Protein AF-A0A8B7IG28-F1 (afdb_monomer_lite)

Foldseek 3Di:
DVQLVVCVVVVNNVSNVVVVVLVVVCPVVVVCVVVVHDHDPVSNPDPPDDPVVPDPPLDQADAADPVQVVVLVVVLVVLVVLLVVLVVQLVVCVVVVNVVSNVVSVVSNVVSVVLNVVSVVCVVSHHGDPDDDDDDDDDPGDDDDPVDDPPDDDDDDPDDDPDDDPPDPPDDDDDDPDDPPPPPPDDDDPDDDD

Radius of gyration: 33.64 Å; chains: 1; bounding box: 108×44×56 Å

Sequence (194 aa):
MQAALRAKQKNDIEGAKLFLRQAKGLDPMIEASQNGLPVDITKVPEAPVNKEDFVLVQRRGVAISPEAASQYLELMKLIRQQHEMCMNYSKQFTHLGNIAETTKFEKMAEDCKQNMEILKQAHARGFPLPKYHYEQRTFNVIKIFPELNSNDMVLSVVKGINLPAPPGERGTGLHPPGKKRAVSAGSPKPRRRP

pLDDT: mean 77.36, std 16.76, range [37.12, 97.19]

Secondary structure (DSSP, 8-state):
-HHHHHHHHTT-HHHHHHHHHHHHHTHHHHHHHHTTPPP-GGGSPPP---TTS------PPPPPPHHHHHHHHHHHHHHHHHHHHHHHHHHHHHHTT-HHHHHHHHHHHHHHHHHHHHHHHHHHTTPPPPP--------------TT--TT----------SPPPPTT-------PPP--------PPP-----

Structure (mmCIF, N/CA/C/O backbone):
data_AF-A0A8B7IG28-F1
#
_entry.id   AF-A0A8B7IG28-F1
#
loop_
_atom_site.group_PDB
_atom_site.id
_atom_site.type_symbol
_atom_site.label_atom_id
_atom_site.label_alt_id
_atom_site.label_comp_id
_atom_site.label_asym_id
_atom_site.label_entity_id
_atom_site.label_seq_id
_atom_site.pdbx_PDB_ins_code
_atom_site.Cartn_x
_atom_site.Cartn_y
_atom_site.Cartn_z
_atom_site.occupancy
_atom_site.B_iso_or_equiv
_atom_site.auth_seq_id
_atom_site.auth_comp_id
_atom_site.auth_asym_id
_atom_site.auth_atom_id
_atom_site.pdbx_PDB_model_num
ATOM 1 N N . MET A 1 1 ? -35.835 -14.661 21.231 1.00 68.06 1 MET A N 1
ATOM 2 C CA . MET A 1 1 ? -36.741 -14.494 22.401 1.00 68.06 1 MET A CA 1
ATOM 3 C C . MET A 1 1 ? -36.684 -13.121 23.084 1.00 68.06 1 MET A C 1
ATOM 5 O O . MET A 1 1 ? -37.661 -12.750 23.722 1.00 68.06 1 MET A O 1
ATOM 9 N N . GLN A 1 2 ? -35.604 -12.341 22.958 1.00 78.81 2 GLN A N 1
ATOM 10 C CA . GLN A 1 2 ? -35.449 -11.059 23.667 1.00 78.81 2 GLN A CA 1
ATOM 11 C C . GLN A 1 2 ? -36.551 -10.020 23.360 1.00 78.81 2 GLN A C 1
ATOM 13 O O . GLN A 1 2 ? -36.976 -9.304 24.263 1.00 78.81 2 GLN A O 1
ATOM 18 N N . ALA A 1 3 ? -37.079 -9.989 22.130 1.00 77.38 3 ALA A N 1
ATOM 19 C CA . ALA A 1 3 ? -38.203 -9.123 21.748 1.00 77.38 3 ALA A CA 1
ATOM 20 C C . ALA A 1 3 ? -39.512 -9.453 22.498 1.00 77.38 3 ALA A C 1
ATOM 22 O O . ALA A 1 3 ? -40.173 -8.547 23.000 1.00 77.38 3 ALA A O 1
ATOM 23 N N . ALA A 1 4 ? -39.841 -10.740 22.670 1.00 81.06 4 ALA A N 1
ATOM 24 C CA . ALA A 1 4 ? -41.022 -11.173 23.423 1.00 81.06 4 ALA A CA 1
ATOM 25 C C . ALA A 1 4 ? -40.936 -10.793 24.912 1.00 81.06 4 ALA A C 1
ATOM 27 O O . ALA A 1 4 ? -41.923 -10.365 25.509 1.00 81.06 4 ALA A O 1
ATOM 28 N N . LEU A 1 5 ? -39.741 -10.905 25.504 1.00 82.81 5 LEU A N 1
ATOM 29 C CA . LEU A 1 5 ? -39.496 -10.498 26.891 1.00 82.81 5 LEU A CA 1
ATOM 30 C C . LEU A 1 5 ? -39.656 -8.982 27.075 1.00 82.81 5 LEU A C 1
ATOM 32 O O . LEU A 1 5 ? -40.266 -8.549 28.049 1.00 82.81 5 LEU A O 1
ATOM 36 N N . ARG A 1 6 ? -39.171 -8.180 26.118 1.00 82.00 6 ARG A N 1
ATOM 37 C CA . ARG A 1 6 ? -39.337 -6.717 26.118 1.00 82.00 6 ARG A CA 1
ATOM 38 C C . ARG A 1 6 ? -40.803 -6.297 25.966 1.00 82.00 6 ARG A C 1
ATOM 40 O O . ARG A 1 6 ? -41.237 -5.400 26.680 1.00 82.00 6 ARG A O 1
ATOM 47 N N . ALA A 1 7 ? -41.567 -6.948 25.086 1.00 81.75 7 ALA A N 1
ATOM 48 C CA . ALA A 1 7 ? -43.000 -6.683 24.920 1.00 81.75 7 ALA A CA 1
ATOM 49 C C . ALA A 1 7 ? -43.783 -6.998 26.207 1.00 81.75 7 ALA A C 1
ATOM 51 O O . ALA A 1 7 ? -44.552 -6.166 26.685 1.00 81.75 7 ALA A O 1
ATOM 52 N N . LYS A 1 8 ? -43.470 -8.129 26.860 1.00 83.50 8 LYS A N 1
ATOM 53 C CA . LYS A 1 8 ? -44.044 -8.490 28.165 1.00 83.50 8 LYS A CA 1
ATOM 54 C C . LYS A 1 8 ? -43.719 -7.461 29.258 1.00 83.50 8 LYS A C 1
ATOM 56 O O . LYS A 1 8 ? -44.597 -7.123 30.041 1.00 83.50 8 LYS A O 1
ATOM 61 N N . GLN A 1 9 ? -42.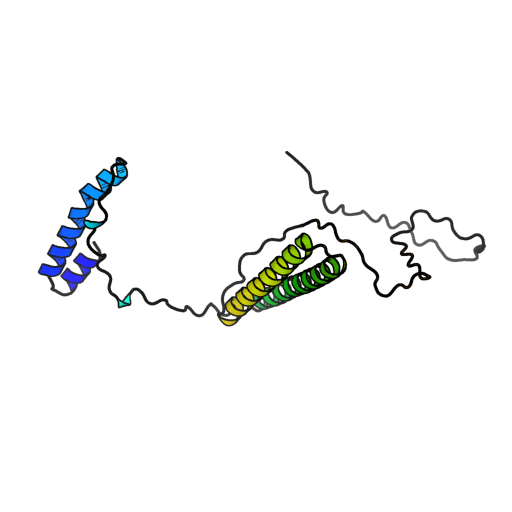487 -6.944 29.307 1.00 83.94 9 GLN A N 1
ATOM 62 C CA . GLN A 1 9 ? -42.089 -5.892 30.261 1.00 83.94 9 GLN A CA 1
ATOM 63 C C . GLN A 1 9 ? -42.801 -4.553 30.013 1.00 83.94 9 GLN A C 1
ATOM 65 O O . GLN A 1 9 ? -43.018 -3.798 30.955 1.00 83.94 9 GLN A O 1
ATOM 70 N N . LYS A 1 10 ? -43.191 -4.269 28.766 1.00 82.44 10 LYS A N 1
ATOM 71 C CA . LYS A 1 10 ? -43.963 -3.077 28.380 1.00 82.44 10 LYS A CA 1
ATOM 72 C C . LYS A 1 10 ? -45.484 -3.256 28.524 1.00 82.44 10 LYS A C 1
ATOM 74 O O . LYS A 1 10 ? -46.227 -2.417 28.029 1.00 82.44 10 LYS A O 1
ATOM 79 N N . ASN A 1 11 ? -45.948 -4.325 29.184 1.00 79.88 11 ASN A N 1
ATOM 80 C CA . ASN A 1 11 ? -47.365 -4.714 29.280 1.00 79.88 11 ASN A CA 1
ATOM 81 C C . ASN A 1 11 ? -48.064 -4.970 27.926 1.00 79.88 11 ASN A C 1
ATOM 83 O O . ASN A 1 11 ? -49.286 -5.084 27.874 1.00 79.88 11 ASN A O 1
ATOM 87 N N . ASP A 1 12 ? -47.310 -5.146 26.839 1.00 84.12 12 ASP A N 1
ATOM 88 C CA . ASP A 1 12 ? -47.841 -5.547 25.535 1.00 84.12 12 ASP A CA 1
ATOM 89 C C . ASP A 1 12 ? -47.857 -7.080 25.426 1.00 84.12 12 ASP A C 1
ATOM 91 O O . ASP A 1 12 ? -46.928 -7.735 24.938 1.00 84.12 12 ASP A O 1
ATOM 95 N N . ILE A 1 13 ? -48.922 -7.669 25.969 1.00 85.12 13 ILE A N 1
ATOM 96 C CA . ILE A 1 13 ? -49.111 -9.122 26.038 1.00 85.12 13 ILE A CA 1
ATOM 97 C C . ILE A 1 13 ? -49.362 -9.716 24.642 1.00 85.12 13 ILE A C 1
ATOM 99 O O . ILE A 1 13 ? -48.892 -10.819 24.351 1.00 85.12 13 ILE A O 1
ATOM 103 N N . GLU A 1 14 ? -50.065 -8.995 23.768 1.00 84.75 14 GLU A N 1
ATOM 104 C CA . GLU A 1 14 ? -50.374 -9.444 22.406 1.00 84.75 14 GLU A CA 1
ATOM 105 C C . GLU A 1 14 ? -49.120 -9.434 21.519 1.00 84.75 14 GLU A C 1
ATOM 107 O O . GLU A 1 14 ? -48.830 -10.431 20.850 1.00 84.75 14 GLU A O 1
ATOM 112 N N . GLY A 1 15 ? -48.287 -8.391 21.611 1.00 80.50 15 GLY A N 1
ATOM 113 C CA . GLY A 1 15 ? -46.977 -8.354 20.958 1.00 80.50 15 GLY A CA 1
ATOM 114 C C . GLY A 1 15 ? -46.043 -9.466 21.450 1.00 80.50 15 GLY A C 1
ATOM 115 O O . GLY A 1 15 ? -45.373 -10.130 20.654 1.00 80.50 15 GLY A O 1
ATOM 116 N N . ALA A 1 16 ? -46.046 -9.762 22.754 1.00 82.56 16 ALA A N 1
ATOM 117 C CA . ALA A 1 16 ? -45.253 -10.859 23.313 1.00 82.56 16 ALA A CA 1
ATOM 118 C C . ALA A 1 16 ? -45.676 -12.238 22.768 1.00 82.56 16 ALA A C 1
ATOM 120 O O . ALA A 1 16 ? -44.813 -13.064 22.447 1.00 82.56 16 ALA A O 1
ATOM 121 N N . LYS A 1 17 ? -46.987 -12.485 22.625 1.00 83.81 17 LYS A N 1
ATOM 122 C CA . LYS A 1 17 ? -47.524 -13.715 22.015 1.00 83.81 17 LYS A CA 1
ATOM 123 C C . LYS A 1 17 ? -47.117 -13.838 20.548 1.00 83.81 17 LYS A C 1
ATOM 125 O O . LYS A 1 17 ? -46.699 -14.919 20.129 1.00 83.81 17 LYS A O 1
ATOM 130 N N . LEU A 1 18 ? -47.196 -12.747 19.786 1.00 84.31 18 LEU A N 1
ATOM 131 C CA . LEU A 1 18 ? -46.808 -12.721 18.376 1.00 84.31 18 LEU A CA 1
ATOM 132 C C . LEU A 1 18 ? -45.330 -13.097 18.193 1.00 84.31 18 LEU A C 1
ATOM 134 O O . LEU A 1 18 ? -45.019 -14.002 17.418 1.00 84.31 18 LEU A O 1
ATOM 138 N N . PHE A 1 19 ? -44.429 -12.483 18.966 1.00 83.31 19 PHE A N 1
ATOM 139 C CA . PHE A 1 19 ? -42.995 -12.783 18.899 1.00 83.31 19 PHE A CA 1
ATOM 140 C C . PHE A 1 19 ? -42.656 -14.215 19.331 1.00 83.31 19 PHE A C 1
ATOM 142 O O . PHE A 1 19 ? -41.730 -14.818 18.789 1.00 83.31 19 PHE A O 1
ATOM 149 N N . LEU A 1 20 ? -43.395 -14.789 20.287 1.00 84.38 20 LEU A N 1
ATOM 150 C CA . LEU A 1 20 ? -43.234 -16.197 20.666 1.00 84.38 20 LEU A CA 1
ATOM 151 C C . LEU A 1 20 ? -43.703 -17.149 19.563 1.00 84.38 20 LEU A C 1
ATOM 153 O O . LEU A 1 20 ? -43.025 -18.139 19.288 1.00 84.38 20 LEU A O 1
ATOM 157 N N . ARG A 1 21 ? -44.832 -16.847 18.912 1.00 84.88 21 ARG A N 1
ATOM 158 C CA . ARG A 1 21 ? -45.351 -17.640 17.790 1.00 84.88 21 ARG A CA 1
ATOM 159 C C . ARG A 1 21 ? -44.395 -17.611 16.600 1.00 84.88 21 ARG A C 1
ATOM 161 O O . ARG A 1 21 ? -44.132 -18.654 16.014 1.00 84.88 21 ARG A O 1
ATOM 168 N N . GLN A 1 22 ? -43.844 -16.441 16.286 1.00 83.94 22 GLN A N 1
ATOM 169 C CA . GLN A 1 22 ? -42.830 -16.281 15.244 1.00 83.94 22 GLN A CA 1
ATOM 170 C C . GLN A 1 22 ? -41.547 -17.049 15.573 1.00 83.94 22 GLN A C 1
ATOM 172 O O . GLN A 1 22 ? -41.044 -17.766 14.719 1.00 83.94 22 GLN A O 1
ATOM 177 N N . ALA A 1 23 ? -41.053 -16.965 16.814 1.00 83.81 23 ALA A N 1
ATOM 178 C CA . ALA A 1 23 ? -39.856 -17.695 17.229 1.00 83.81 23 ALA A CA 1
ATOM 179 C C . ALA A 1 23 ? -40.021 -19.217 17.093 1.00 83.81 23 ALA A C 1
ATOM 181 O O . ALA A 1 23 ? -39.124 -19.867 16.575 1.00 83.81 23 ALA A O 1
ATOM 182 N N . LYS A 1 24 ? -41.174 -19.770 17.494 1.00 84.19 24 LYS A N 1
ATOM 183 C CA . LYS A 1 24 ? -41.472 -21.203 17.317 1.00 84.19 24 LYS A CA 1
ATOM 184 C C . LYS A 1 24 ? -41.721 -21.602 15.861 1.00 84.19 24 LYS A C 1
ATOM 186 O O . LYS A 1 24 ? -41.472 -22.736 15.477 1.00 84.19 24 LYS A O 1
ATOM 191 N N . GLY A 1 25 ? -42.211 -20.679 15.033 1.00 83.38 25 GLY A N 1
ATOM 192 C CA . GLY A 1 25 ? -42.401 -20.912 13.599 1.00 83.38 25 GLY A CA 1
ATOM 193 C C . GLY A 1 25 ? -41.093 -21.124 12.827 1.00 83.38 25 GLY A C 1
ATOM 194 O O . GLY A 1 25 ? -41.133 -21.626 11.709 1.00 83.38 25 GLY A O 1
ATOM 195 N N . LEU A 1 26 ? -39.949 -20.771 13.424 1.00 86.12 26 LEU A N 1
ATOM 196 C CA . LEU A 1 26 ? -38.621 -20.968 12.846 1.00 86.12 26 LEU A CA 1
ATOM 197 C C . LEU A 1 26 ? -38.045 -22.365 13.116 1.00 86.12 26 LEU A C 1
ATOM 199 O O . LEU A 1 26 ? -37.155 -22.783 12.381 1.00 86.12 26 LEU A O 1
ATOM 203 N N . ASP A 1 27 ? -38.543 -23.100 14.115 1.00 86.50 27 ASP A N 1
ATOM 204 C CA . ASP A 1 27 ? -37.996 -24.413 14.495 1.00 86.50 27 ASP A CA 1
ATOM 205 C C . ASP A 1 27 ? -37.981 -25.417 13.317 1.00 86.50 27 ASP A C 1
ATOM 207 O O . ASP A 1 27 ? -36.924 -25.998 13.057 1.00 86.50 27 ASP A O 1
ATOM 211 N N . PRO A 1 28 ? -39.053 -25.552 12.502 1.00 85.69 28 PRO A N 1
ATOM 212 C CA . PRO A 1 28 ? -39.038 -26.434 11.329 1.00 85.69 28 PRO A CA 1
ATOM 213 C C . PRO A 1 28 ? -38.038 -25.995 10.252 1.00 85.69 28 PRO A C 1
ATOM 215 O O . PRO A 1 28 ? -37.514 -26.815 9.504 1.00 85.69 28 PRO A O 1
ATOM 218 N N . MET A 1 29 ? -37.768 -24.690 10.157 1.00 84.56 29 MET A N 1
ATOM 219 C CA . MET A 1 29 ? -36.807 -24.133 9.200 1.00 84.56 29 MET A CA 1
ATOM 220 C C . MET A 1 29 ? -35.370 -24.406 9.648 1.00 84.56 29 MET A C 1
ATOM 222 O O . MET A 1 29 ? -34.518 -24.725 8.822 1.00 84.56 29 MET A O 1
ATOM 226 N N . ILE A 1 30 ? -35.107 -24.318 10.955 1.00 85.31 30 ILE A N 1
ATOM 227 C CA . ILE A 1 30 ? -33.817 -24.670 11.556 1.00 85.31 30 ILE A CA 1
ATOM 228 C C . ILE A 1 30 ? -33.542 -26.163 11.351 1.00 85.31 30 ILE A C 1
ATOM 230 O O . ILE A 1 30 ? -32.454 -26.524 10.908 1.00 85.31 30 ILE A O 1
ATOM 234 N N . GLU A 1 31 ? -34.532 -27.018 11.603 1.00 88.38 31 GLU A N 1
ATOM 235 C CA . GLU A 1 31 ? -34.422 -28.466 11.407 1.00 88.38 31 GLU A CA 1
ATOM 236 C C . GLU A 1 31 ? -34.219 -28.836 9.929 1.00 88.38 31 GLU A C 1
ATOM 238 O O . GLU A 1 31 ? -33.325 -29.616 9.598 1.00 88.38 31 GLU A O 1
ATOM 243 N N . ALA A 1 32 ? -34.976 -28.229 9.010 1.00 86.06 32 ALA A N 1
ATOM 244 C CA . ALA A 1 32 ? -34.782 -28.419 7.573 1.00 86.06 32 ALA A CA 1
ATOM 245 C C . ALA A 1 32 ? -33.376 -27.981 7.122 1.00 86.06 32 ALA A C 1
ATOM 247 O O . ALA A 1 32 ? -32.710 -28.716 6.393 1.00 86.06 32 ALA A O 1
ATOM 248 N N . SER A 1 33 ? -32.888 -26.837 7.615 1.00 86.06 33 SER A N 1
ATOM 249 C CA . SER A 1 33 ? -31.536 -26.353 7.322 1.00 86.06 33 SER A CA 1
ATOM 250 C C . SER A 1 33 ? -30.450 -27.295 7.845 1.00 86.06 33 SER A C 1
ATOM 252 O O . SER A 1 33 ? -29.442 -27.480 7.167 1.00 86.06 33 SER A O 1
ATOM 254 N N . GLN A 1 34 ? -30.625 -27.877 9.035 1.00 88.56 34 GLN A N 1
ATOM 255 C CA . GLN A 1 34 ? -29.673 -28.832 9.617 1.00 88.56 34 GLN A CA 1
ATOM 256 C C . GLN A 1 34 ? -29.638 -30.153 8.842 1.00 88.56 34 GLN A C 1
ATOM 258 O O . GLN A 1 34 ? -28.574 -30.747 8.691 1.00 88.56 34 GLN A O 1
ATOM 263 N N . ASN A 1 35 ? -30.780 -30.571 8.295 1.00 87.50 35 ASN A N 1
ATOM 264 C CA . ASN A 1 35 ? -30.909 -31.766 7.464 1.00 87.50 35 ASN A CA 1
ATOM 265 C C . ASN A 1 35 ? -30.540 -31.534 5.982 1.00 87.50 35 ASN A C 1
ATOM 267 O O . ASN A 1 35 ? -30.697 -32.438 5.163 1.00 87.50 35 ASN A O 1
ATOM 271 N N . GLY A 1 36 ? -30.052 -30.341 5.616 1.00 86.75 36 GLY A N 1
ATOM 272 C CA . GLY A 1 36 ? -29.623 -30.018 4.250 1.00 86.75 36 GLY A CA 1
ATOM 273 C C . GLY A 1 36 ? -30.766 -29.818 3.248 1.00 86.75 36 GLY A C 1
ATOM 274 O O . GLY A 1 36 ? -30.534 -29.847 2.040 1.00 86.75 36 GLY A O 1
ATOM 275 N N . LEU A 1 37 ? -31.996 -29.620 3.729 1.00 85.56 37 LEU A N 1
ATOM 276 C CA . LEU A 1 37 ? -33.159 -29.344 2.892 1.00 85.56 37 LEU A CA 1
ATOM 277 C C . LEU A 1 37 ? -33.252 -27.843 2.567 1.00 85.56 37 LEU A C 1
ATOM 279 O O . LEU A 1 37 ? -32.922 -27.003 3.409 1.00 85.56 37 LEU A O 1
ATOM 283 N N . PRO A 1 38 ? -33.721 -27.475 1.361 1.00 79.12 38 PRO A N 1
ATOM 284 C CA . PRO A 1 38 ? -33.888 -26.079 0.983 1.00 79.12 38 PRO A CA 1
ATOM 285 C C . PRO A 1 38 ? -34.956 -25.405 1.854 1.00 79.12 38 PRO A C 1
ATOM 287 O O . PRO A 1 38 ? -36.092 -25.871 1.953 1.00 79.12 38 PRO A O 1
ATOM 290 N N . VAL A 1 39 ? -34.581 -24.286 2.473 1.00 84.12 39 VAL A N 1
ATOM 291 C CA . VAL A 1 39 ? -35.458 -23.483 3.330 1.00 84.12 39 VAL A CA 1
ATOM 292 C C . VAL A 1 39 ? -35.971 -22.276 2.552 1.00 84.12 39 VAL A C 1
ATOM 294 O O . VAL A 1 39 ? -35.199 -21.528 1.954 1.00 84.12 39 VAL A O 1
ATOM 297 N N . ASP A 1 40 ? -37.284 -22.068 2.584 1.00 80.94 40 ASP A N 1
ATOM 298 C CA . ASP A 1 40 ? -37.932 -20.922 1.953 1.00 80.94 40 ASP A CA 1
ATOM 299 C C . ASP A 1 40 ? -37.736 -19.651 2.794 1.00 80.94 40 ASP A C 1
ATOM 301 O O . ASP A 1 40 ? -38.402 -19.433 3.810 1.00 80.94 40 ASP A O 1
ATOM 305 N N . ILE A 1 41 ? -36.811 -18.800 2.352 1.00 79.50 41 ILE A N 1
ATOM 306 C CA . ILE A 1 41 ? -36.472 -17.529 3.003 1.00 79.50 41 ILE A CA 1
ATOM 307 C C . ILE A 1 41 ? -37.629 -16.518 3.023 1.00 79.50 41 ILE A C 1
ATOM 309 O O . ILE A 1 41 ? -37.606 -15.607 3.845 1.00 79.50 41 ILE A O 1
ATOM 313 N N . THR A 1 42 ? -38.662 -16.683 2.187 1.00 78.88 42 THR A N 1
ATOM 314 C CA . THR A 1 42 ? -39.821 -15.768 2.158 1.00 78.88 42 THR A CA 1
ATOM 315 C C . THR A 1 42 ? -40.742 -15.930 3.369 1.00 78.88 42 THR A C 1
ATOM 317 O O . THR A 1 42 ? -41.538 -15.044 3.672 1.00 78.88 42 THR A O 1
ATOM 320 N N . LYS A 1 43 ? -40.612 -17.046 4.097 1.00 76.62 43 LYS A N 1
ATOM 321 C CA . LYS A 1 43 ? -41.388 -17.352 5.308 1.00 76.62 43 LYS A CA 1
ATOM 322 C C . LYS A 1 43 ? -40.691 -16.922 6.596 1.00 76.62 43 LYS A C 1
ATOM 324 O O . LYS A 1 43 ? -41.275 -17.062 7.670 1.00 76.62 43 LYS A O 1
ATOM 329 N N . VAL A 1 44 ? -39.462 -16.406 6.504 1.00 78.81 44 VAL A N 1
ATOM 330 C CA . VAL A 1 44 ? -38.745 -15.861 7.658 1.00 78.81 44 VAL A CA 1
ATOM 331 C C . VAL A 1 44 ? -39.389 -14.520 8.026 1.00 78.81 44 VAL A C 1
ATOM 333 O O . VAL A 1 44 ? -39.349 -13.596 7.215 1.00 78.81 44 VAL A O 1
ATOM 336 N N . PRO A 1 45 ? -39.994 -14.380 9.221 1.00 76.06 45 PRO A N 1
ATOM 337 C CA . PRO A 1 45 ? -40.512 -13.096 9.664 1.00 76.06 45 PRO A CA 1
ATOM 338 C C . PRO A 1 45 ? -39.367 -12.088 9.765 1.00 76.06 45 PRO A C 1
ATOM 340 O O . PRO A 1 45 ? -38.274 -12.424 10.230 1.00 76.06 45 PRO A O 1
ATOM 343 N N . GLU A 1 46 ? -39.630 -10.846 9.355 1.00 72.56 46 GLU A N 1
ATOM 344 C CA . GLU A 1 46 ? -38.677 -9.755 9.532 1.00 72.56 46 GLU A CA 1
ATOM 345 C C . GLU A 1 46 ? -38.232 -9.694 10.992 1.00 72.56 46 GLU A C 1
ATOM 347 O O . GLU A 1 46 ? -39.042 -9.800 11.922 1.00 72.56 46 GLU A O 1
ATOM 352 N N . ALA A 1 47 ? -36.920 -9.569 11.192 1.00 68.44 47 ALA A N 1
ATOM 353 C CA . ALA A 1 47 ? -36.366 -9.545 12.529 1.00 68.44 47 ALA A CA 1
ATOM 354 C C . ALA A 1 47 ? -37.042 -8.413 13.324 1.00 68.44 47 ALA A C 1
ATOM 356 O O . ALA A 1 47 ? -37.178 -7.301 12.809 1.00 68.44 47 ALA A O 1
ATOM 357 N N . PRO A 1 48 ? -37.469 -8.662 14.573 1.00 67.06 48 PRO A N 1
ATOM 358 C CA . PRO A 1 48 ? -38.056 -7.633 15.415 1.00 6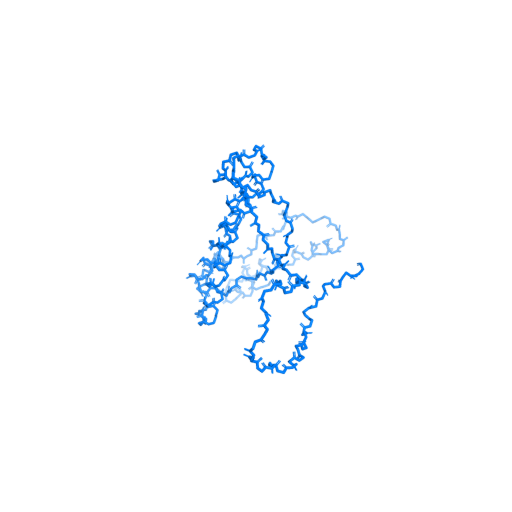7.06 48 PRO A CA 1
ATOM 359 C C . PRO A 1 48 ? -36.945 -6.688 15.872 1.00 67.06 48 PRO A C 1
ATOM 361 O O . PRO A 1 48 ? -36.430 -6.807 16.986 1.00 67.06 48 PRO A O 1
ATOM 364 N N . VAL A 1 49 ? -36.511 -5.800 14.978 1.00 61.97 49 VAL A N 1
ATOM 365 C CA . VAL A 1 49 ? -35.415 -4.876 15.240 1.00 61.97 49 VAL A CA 1
ATOM 366 C C . VAL A 1 49 ? -35.964 -3.508 15.580 1.00 61.97 49 VAL A C 1
ATOM 368 O O . VAL A 1 49 ? -36.753 -2.916 14.846 1.00 61.97 49 VAL A O 1
ATOM 371 N N . ASN A 1 50 ? -35.516 -2.998 16.722 1.00 60.84 50 ASN A N 1
ATOM 372 C CA . ASN A 1 50 ? -35.667 -1.598 17.051 1.00 60.84 50 ASN A CA 1
ATOM 373 C C . ASN A 1 50 ? -34.819 -0.828 16.027 1.00 60.84 50 ASN A C 1
ATOM 375 O O . ASN A 1 50 ? -33.610 -1.051 15.958 1.00 60.84 50 ASN A O 1
ATOM 379 N N . LYS A 1 51 ? -35.423 0.040 15.205 1.00 56.22 51 LYS A N 1
ATOM 380 C CA . LYS A 1 51 ? -34.697 0.815 14.171 1.00 56.22 51 LYS A CA 1
ATOM 381 C C . LYS A 1 51 ? -33.557 1.665 14.761 1.00 56.22 51 LYS A C 1
ATOM 383 O O . LYS A 1 51 ? -32.652 2.068 14.043 1.00 56.22 51 LYS A O 1
ATOM 388 N N . GLU A 1 52 ? -33.588 1.875 16.072 1.00 54.88 52 GLU A N 1
ATOM 389 C CA . GLU A 1 52 ? -32.613 2.623 16.862 1.00 54.88 52 GLU A CA 1
ATOM 390 C C . GLU A 1 52 ? -31.421 1.779 17.356 1.00 54.88 52 GLU A C 1
ATOM 392 O O . GLU A 1 52 ? -30.438 2.347 17.814 1.00 54.88 52 GLU A O 1
ATOM 397 N N . ASP A 1 53 ? -31.447 0.444 17.232 1.00 55.06 53 ASP A N 1
ATOM 398 C CA . ASP A 1 53 ? -30.296 -0.412 17.585 1.00 55.06 53 ASP A CA 1
ATOM 399 C C . ASP A 1 53 ? -29.268 -0.509 16.432 1.00 55.06 53 ASP A C 1
ATOM 401 O O . ASP A 1 53 ? -28.133 -0.941 16.637 1.00 55.06 53 ASP A O 1
ATOM 405 N N . PHE A 1 54 ? -29.621 -0.047 15.224 1.00 50.81 54 PHE A N 1
ATOM 406 C CA . PHE A 1 54 ? -28.703 0.097 14.087 1.00 50.81 54 PHE A CA 1
ATOM 407 C C . PHE A 1 54 ? -28.140 1.515 13.987 1.00 50.81 54 PHE A C 1
ATOM 409 O O . PHE A 1 54 ? -28.175 2.149 12.932 1.00 50.81 54 PHE A O 1
ATOM 416 N N . VAL A 1 55 ? -27.582 2.036 15.077 1.00 52.78 55 VAL A N 1
ATOM 417 C CA . VAL A 1 55 ? -26.692 3.189 14.947 1.00 52.78 55 VAL A CA 1
ATOM 418 C C . VAL A 1 55 ? -25.344 2.653 14.490 1.00 52.78 55 VAL A C 1
ATOM 420 O O . VAL A 1 55 ? -24.701 1.872 15.194 1.00 52.78 55 VAL A O 1
ATOM 423 N N . LEU A 1 56 ? -24.886 3.089 13.317 1.00 51.69 56 LEU A N 1
ATOM 424 C CA . LEU A 1 56 ? -23.480 3.007 12.931 1.00 51.69 56 LEU A CA 1
ATOM 425 C C . LEU A 1 56 ? -22.717 3.923 13.898 1.00 51.69 56 LEU A C 1
ATOM 427 O O . LEU A 1 56 ? -22.445 5.084 13.604 1.00 51.69 56 LEU A O 1
ATOM 431 N N . VAL A 1 57 ? -22.475 3.446 15.124 1.00 54.84 57 VAL A N 1
ATOM 432 C CA . VAL A 1 57 ? -21.772 4.216 16.146 1.00 54.84 57 VAL A CA 1
ATOM 433 C C . VAL A 1 57 ? -20.369 4.427 15.609 1.00 54.84 57 VAL A C 1
ATOM 435 O O . VAL A 1 57 ? -19.540 3.515 15.614 1.00 54.84 57 VAL A O 1
ATOM 438 N N . GLN A 1 58 ? -20.103 5.642 15.139 1.00 54.25 58 GLN A N 1
ATOM 439 C CA . GLN A 1 58 ? -18.771 6.115 14.812 1.00 54.25 58 GLN A CA 1
ATOM 440 C C . GLN A 1 58 ? -18.001 6.229 16.129 1.00 54.25 58 GLN A C 1
ATOM 442 O O . GLN A 1 58 ? -17.887 7.299 16.725 1.00 54.25 58 GLN A O 1
ATOM 447 N N . ARG A 1 59 ? -17.545 5.083 16.648 1.00 58.62 59 ARG A N 1
ATOM 448 C CA . ARG A 1 59 ? -16.736 5.021 17.861 1.00 58.62 59 ARG A CA 1
ATOM 449 C C . ARG A 1 59 ? -15.480 5.839 17.587 1.00 58.62 59 ARG A C 1
ATOM 451 O O . ARG A 1 59 ? -14.685 5.468 16.727 1.00 58.62 59 ARG A O 1
ATOM 458 N N . ARG A 1 60 ? -15.318 6.962 18.292 1.00 58.22 60 ARG A N 1
ATOM 459 C CA . ARG A 1 60 ? -14.012 7.617 18.393 1.00 58.22 60 ARG A CA 1
ATOM 460 C C . ARG A 1 60 ? -13.076 6.592 19.028 1.00 58.22 60 ARG A C 1
ATOM 462 O O . ARG A 1 60 ? -13.406 6.022 20.068 1.00 58.22 60 ARG A O 1
ATOM 469 N N . GLY A 1 61 ? -11.984 6.283 18.345 1.00 59.81 61 GLY A N 1
ATOM 470 C CA . GLY A 1 61 ? -10.969 5.374 18.840 1.00 59.81 61 GLY A CA 1
ATOM 471 C C . GLY A 1 61 ? -10.312 5.924 20.106 1.00 59.81 61 GLY A C 1
ATOM 472 O O . GLY A 1 61 ? -10.365 7.122 20.394 1.00 59.81 61 GLY A O 1
ATOM 473 N N . VAL A 1 62 ? -9.757 5.011 20.899 1.00 64.44 62 VAL A N 1
ATOM 474 C CA . VAL A 1 62 ? -9.044 5.312 22.146 1.00 64.44 62 VAL A CA 1
ATOM 475 C C . VAL A 1 62 ? -7.877 6.260 21.842 1.00 64.44 62 VAL A C 1
ATOM 477 O O . VAL A 1 62 ? -7.253 6.146 20.792 1.00 64.44 62 VAL A O 1
ATOM 480 N N . ALA A 1 63 ? -7.572 7.200 22.741 1.00 68.19 63 ALA A N 1
ATOM 481 C CA . ALA A 1 63 ? -6.416 8.084 22.582 1.00 68.19 63 ALA A CA 1
ATOM 482 C C . ALA A 1 63 ? -5.147 7.259 22.280 1.00 68.19 63 ALA A C 1
ATOM 484 O O . ALA A 1 63 ? -4.799 6.344 23.028 1.00 68.19 63 ALA A O 1
ATOM 485 N N . ILE A 1 64 ? -4.500 7.547 21.148 1.00 72.50 64 ILE A N 1
ATOM 486 C CA . ILE A 1 64 ? -3.364 6.770 20.641 1.00 72.50 64 ILE A CA 1
ATOM 487 C C . ILE A 1 64 ? -2.146 7.046 21.535 1.00 72.50 64 ILE A C 1
ATOM 489 O O . ILE A 1 64 ? -1.847 8.201 21.836 1.00 72.50 64 ILE A O 1
ATOM 493 N N . SER A 1 65 ? -1.438 5.996 21.967 1.00 82.06 65 SER A N 1
ATOM 494 C CA . SER A 1 65 ? -0.201 6.150 22.744 1.00 82.06 65 SER A CA 1
ATOM 495 C C . SER A 1 65 ? 0.899 6.829 21.902 1.00 82.06 65 SER A C 1
ATOM 497 O O . SER A 1 65 ? 0.903 6.695 20.674 1.00 82.06 65 SER A O 1
ATOM 499 N N . PRO A 1 66 ? 1.876 7.523 22.516 1.00 82.69 66 PRO A N 1
ATOM 500 C CA . PRO A 1 66 ? 2.973 8.159 21.773 1.00 82.69 66 PRO A CA 1
ATOM 501 C C . PRO A 1 66 ? 3.816 7.154 20.967 1.00 82.69 66 PRO A C 1
ATOM 503 O O . PRO A 1 66 ? 4.318 7.469 19.886 1.00 82.69 66 PRO A O 1
ATOM 506 N N . GLU A 1 67 ? 3.931 5.920 21.458 1.00 85.69 67 GLU A N 1
ATOM 507 C CA . GLU A 1 67 ? 4.601 4.831 20.747 1.00 85.69 67 GLU A CA 1
ATOM 508 C C . GLU A 1 67 ? 3.829 4.430 19.482 1.00 85.69 67 GLU A C 1
ATOM 510 O O . GLU A 1 67 ? 4.411 4.344 18.401 1.00 85.69 67 GLU A O 1
ATOM 515 N N . ALA A 1 68 ? 2.506 4.272 19.581 1.00 84.94 68 ALA A N 1
ATOM 516 C CA . ALA A 1 68 ? 1.668 3.961 18.429 1.00 84.94 68 ALA A CA 1
ATOM 517 C C . ALA A 1 68 ? 1.672 5.103 17.396 1.00 84.94 68 ALA A C 1
ATOM 519 O O . ALA A 1 68 ? 1.758 4.836 16.199 1.00 84.94 68 ALA A O 1
ATOM 520 N N . ALA A 1 69 ? 1.666 6.368 17.830 1.00 85.94 69 ALA A N 1
ATOM 521 C CA . ALA A 1 69 ? 1.818 7.519 16.935 1.00 85.94 69 ALA A CA 1
ATOM 522 C C . ALA A 1 69 ? 3.155 7.482 16.165 1.00 85.94 69 ALA A C 1
ATOM 524 O O . ALA A 1 69 ? 3.193 7.737 14.962 1.00 85.94 69 ALA A O 1
ATOM 525 N N . SER A 1 70 ? 4.242 7.083 16.832 1.00 89.81 70 SER A N 1
ATOM 526 C CA . SER A 1 70 ? 5.556 6.925 16.194 1.00 89.81 70 SER A CA 1
ATOM 527 C C . SER A 1 70 ? 5.555 5.799 15.152 1.00 89.81 70 SER A C 1
ATOM 529 O O . SER A 1 70 ? 6.110 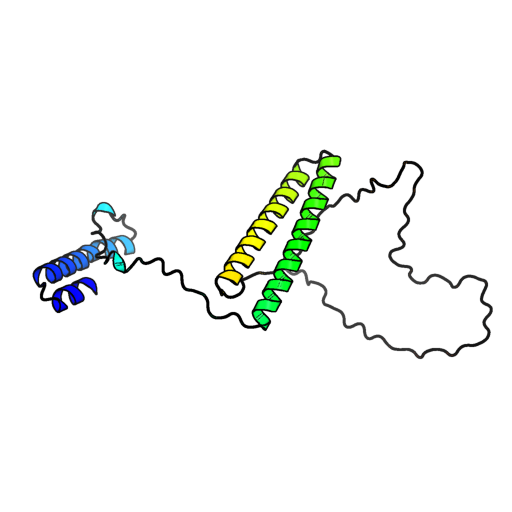5.960 14.065 1.00 89.81 70 SER A O 1
ATOM 531 N N . GLN A 1 71 ? 4.874 4.684 15.433 1.00 90.44 71 GLN A N 1
ATOM 532 C CA . GLN A 1 71 ? 4.714 3.586 14.472 1.00 90.44 71 GLN A CA 1
ATOM 533 C C . GLN A 1 71 ? 3.896 4.002 13.240 1.00 90.44 71 GLN A C 1
ATOM 535 O O . GLN A 1 71 ? 4.244 3.626 12.122 1.00 90.44 71 GLN A O 1
ATOM 540 N N . TYR A 1 72 ? 2.844 4.810 13.421 1.00 91.50 72 TYR A N 1
ATOM 541 C CA . TYR A 1 72 ? 2.083 5.390 12.309 1.00 91.50 72 TYR A CA 1
ATOM 542 C C . TYR A 1 72 ? 2.969 6.238 11.390 1.00 91.50 72 TYR A C 1
ATOM 544 O O . TYR A 1 72 ? 2.893 6.095 10.169 1.00 91.50 72 TYR A O 1
ATOM 552 N N . LEU A 1 73 ? 3.818 7.097 11.966 1.00 91.44 73 LEU A N 1
ATOM 553 C CA . LEU A 1 73 ? 4.734 7.948 11.204 1.00 91.44 73 LEU A CA 1
ATOM 554 C C . LEU A 1 73 ? 5.753 7.128 10.410 1.00 91.44 73 LEU A C 1
ATOM 556 O O . LEU A 1 73 ? 5.961 7.398 9.225 1.00 91.44 73 LEU A O 1
ATOM 560 N N . GLU A 1 74 ? 6.354 6.114 11.032 1.00 92.94 74 GLU A N 1
ATOM 561 C CA . GLU A 1 74 ? 7.331 5.263 10.350 1.00 92.94 74 GLU A CA 1
ATOM 562 C C . GLU A 1 74 ? 6.675 4.457 9.223 1.00 92.94 74 GLU A C 1
ATOM 564 O O . GLU A 1 74 ? 7.186 4.429 8.103 1.00 92.94 74 GLU A O 1
ATOM 569 N N . LEU A 1 75 ? 5.490 3.880 9.454 1.00 93.75 75 LEU A N 1
ATOM 570 C CA . LEU A 1 75 ? 4.767 3.158 8.407 1.00 93.75 75 LEU A CA 1
ATOM 571 C C . LEU A 1 75 ? 4.342 4.086 7.257 1.00 93.75 75 LEU A C 1
ATOM 573 O O . LEU A 1 75 ? 4.493 3.728 6.088 1.00 93.75 75 LEU A O 1
ATOM 577 N N . MET A 1 76 ? 3.871 5.301 7.563 1.00 93.38 76 MET A N 1
ATOM 578 C CA . MET A 1 76 ? 3.573 6.316 6.547 1.00 93.38 76 MET A CA 1
ATOM 579 C C . MET A 1 76 ? 4.803 6.659 5.703 1.00 93.38 76 MET A C 1
ATOM 581 O O . MET A 1 76 ? 4.694 6.791 4.482 1.00 93.38 76 MET A O 1
ATOM 585 N N . LYS A 1 77 ? 5.972 6.799 6.335 1.00 95.25 77 LYS A N 1
ATOM 586 C CA . LYS A 1 77 ? 7.235 7.074 5.645 1.00 95.25 77 LYS A CA 1
ATOM 587 C C . LYS A 1 77 ? 7.622 5.928 4.709 1.00 95.25 77 LYS A C 1
ATOM 589 O O . LYS A 1 77 ? 7.966 6.195 3.560 1.00 95.25 77 LYS A O 1
ATOM 594 N N . LEU A 1 78 ? 7.521 4.678 5.160 1.00 94.56 78 LEU A N 1
ATOM 595 C CA . LEU A 1 78 ? 7.835 3.503 4.339 1.00 94.56 78 LEU A CA 1
ATOM 596 C C . LEU A 1 78 ? 6.907 3.387 3.121 1.00 94.56 78 LEU A C 1
ATOM 598 O O . LEU A 1 78 ? 7.385 3.205 2.002 1.00 94.56 78 LEU A O 1
ATOM 602 N N . ILE A 1 79 ? 5.593 3.558 3.304 1.00 94.44 79 ILE A N 1
ATOM 603 C CA . ILE A 1 79 ? 4.634 3.498 2.187 1.00 94.44 79 ILE A CA 1
ATOM 604 C C . ILE A 1 79 ? 4.867 4.649 1.204 1.00 94.44 79 ILE A C 1
ATOM 606 O O . ILE A 1 79 ? 4.775 4.453 -0.007 1.00 94.44 79 ILE A O 1
ATOM 610 N N . ARG A 1 80 ? 5.231 5.839 1.693 1.00 95.38 80 ARG A N 1
ATOM 611 C CA . ARG A 1 80 ? 5.599 6.963 0.827 1.00 95.38 80 ARG A CA 1
ATOM 612 C C . ARG A 1 80 ? 6.835 6.652 -0.020 1.00 95.38 80 ARG A C 1
ATOM 614 O O . ARG A 1 80 ? 6.813 6.899 -1.221 1.00 95.38 80 ARG A O 1
ATOM 621 N N . GLN A 1 81 ? 7.880 6.079 0.577 1.00 95.56 81 GLN A N 1
ATOM 622 C CA . GLN A 1 81 ? 9.072 5.653 -0.165 1.00 95.56 81 GLN A CA 1
ATOM 623 C C . GLN A 1 81 ? 8.721 4.601 -1.223 1.00 95.56 81 GLN A C 1
ATOM 625 O O . GLN A 1 81 ? 9.167 4.696 -2.365 1.00 95.56 81 GLN A O 1
ATOM 630 N N . GLN A 1 82 ? 7.868 3.635 -0.879 1.00 94.38 82 GLN A N 1
ATOM 631 C CA . GLN A 1 82 ? 7.393 2.629 -1.825 1.00 94.38 82 GLN A CA 1
ATOM 632 C C . GLN A 1 82 ? 6.585 3.251 -2.974 1.00 94.38 82 GLN A C 1
ATOM 634 O O . GLN A 1 82 ? 6.771 2.865 -4.129 1.00 94.38 82 GLN A O 1
ATOM 639 N N . HIS A 1 83 ? 5.733 4.236 -2.681 1.00 96.25 83 HIS A N 1
ATOM 640 C CA . HIS A 1 83 ? 4.995 4.990 -3.690 1.00 96.25 83 HIS A CA 1
ATOM 641 C C . HIS A 1 83 ? 5.944 5.717 -4.654 1.00 96.25 83 HIS A C 1
ATOM 643 O O . HIS A 1 83 ? 5.809 5.579 -5.868 1.00 96.25 83 HIS A O 1
ATOM 649 N N . GLU A 1 84 ? 6.937 6.440 -4.127 1.00 95.56 84 GLU A N 1
ATOM 650 C CA . GLU A 1 84 ? 7.944 7.144 -4.931 1.00 95.56 84 GLU A CA 1
ATOM 651 C C . GLU A 1 84 ? 8.731 6.171 -5.825 1.00 95.56 84 GLU A C 1
ATOM 653 O O . GLU A 1 84 ? 8.913 6.436 -7.016 1.00 95.56 84 GLU A O 1
ATOM 658 N N . MET A 1 85 ? 9.114 5.003 -5.298 1.00 91.88 85 MET A N 1
ATOM 659 C CA . MET A 1 85 ? 9.744 3.941 -6.088 1.00 91.88 85 MET A CA 1
ATOM 660 C C . MET A 1 85 ? 8.839 3.437 -7.218 1.00 91.88 85 MET A C 1
ATOM 662 O O . MET A 1 85 ? 9.295 3.321 -8.356 1.00 91.88 85 MET A O 1
ATOM 666 N N . CYS A 1 86 ? 7.561 3.164 -6.935 1.00 93.19 86 CYS A N 1
ATOM 667 C CA . CYS A 1 86 ? 6.610 2.705 -7.950 1.00 93.19 86 CYS A CA 1
ATOM 668 C C . CYS A 1 86 ? 6.417 3.752 -9.054 1.00 93.19 86 CYS A C 1
ATOM 670 O O . CYS A 1 86 ? 6.458 3.414 -10.235 1.00 93.19 86 CYS A O 1
ATOM 672 N N . MET A 1 87 ? 6.289 5.030 -8.687 1.00 94.25 87 MET A N 1
ATOM 673 C CA . MET A 1 87 ? 6.181 6.130 -9.649 1.00 94.25 87 MET A CA 1
ATOM 674 C C . MET A 1 87 ? 7.432 6.252 -10.524 1.00 94.25 87 MET A C 1
ATOM 676 O O . MET A 1 87 ? 7.320 6.504 -11.723 1.00 94.25 87 MET A O 1
ATOM 680 N N . ASN A 1 88 ? 8.623 6.065 -9.951 1.00 91.50 88 ASN A N 1
ATOM 681 C CA . ASN A 1 88 ? 9.868 6.110 -10.710 1.00 91.50 88 ASN A CA 1
ATOM 682 C C . ASN A 1 88 ? 9.958 4.957 -11.724 1.00 91.50 88 ASN A C 1
ATOM 684 O O . ASN A 1 88 ? 10.264 5.190 -12.891 1.00 91.50 88 ASN A O 1
ATOM 688 N N . TYR A 1 89 ? 9.632 3.728 -11.311 1.00 90.25 89 TYR A N 1
ATOM 689 C CA . TYR A 1 89 ? 9.639 2.576 -12.216 1.00 90.25 89 TYR A CA 1
ATOM 690 C C . TYR A 1 89 ? 8.575 2.673 -13.304 1.00 90.25 89 TYR A C 1
ATOM 692 O O . TYR A 1 89 ? 8.886 2.406 -14.461 1.00 90.25 89 TYR A O 1
ATOM 700 N N . SER A 1 90 ? 7.362 3.122 -12.974 1.00 92.25 90 SER A N 1
ATOM 701 C CA . SER A 1 90 ? 6.323 3.397 -13.974 1.00 92.25 90 SER A CA 1
ATOM 702 C C . SER A 1 90 ? 6.847 4.347 -15.059 1.00 92.25 90 SER A C 1
ATOM 704 O O . SER A 1 90 ? 6.831 3.988 -16.235 1.00 92.25 90 SER A O 1
ATOM 706 N N . LYS A 1 91 ? 7.426 5.497 -14.677 1.00 90.25 91 LYS A N 1
ATOM 707 C CA . LYS A 1 91 ? 8.016 6.453 -15.632 1.00 90.25 91 LYS A CA 1
ATOM 708 C C . LYS A 1 91 ? 9.092 5.811 -16.508 1.00 90.25 91 LYS A C 1
ATOM 710 O O . LYS A 1 91 ? 9.082 5.996 -17.721 1.00 90.25 91 LYS A O 1
ATOM 715 N N . GLN A 1 92 ? 9.996 5.034 -15.910 1.00 88.62 92 GLN A N 1
ATOM 716 C CA . GLN A 1 92 ? 11.052 4.331 -16.644 1.00 88.62 92 GLN A CA 1
ATOM 717 C C . GLN A 1 92 ? 10.480 3.369 -17.693 1.00 88.62 92 GLN A C 1
ATOM 719 O O . GLN A 1 92 ? 10.899 3.406 -18.848 1.00 88.62 92 GLN A O 1
ATOM 724 N N . PHE A 1 93 ? 9.495 2.548 -17.326 1.00 88.94 93 PHE A N 1
ATOM 725 C CA . PHE A 1 93 ? 8.867 1.615 -18.262 1.00 88.94 93 PHE A CA 1
ATOM 726 C C . PHE A 1 93 ? 8.042 2.315 -19.343 1.00 88.94 93 PHE A C 1
ATOM 728 O O . PHE A 1 93 ? 8.028 1.842 -20.481 1.00 88.94 93 PHE A O 1
ATOM 735 N N . THR A 1 94 ? 7.463 3.479 -19.041 1.00 90.50 94 THR A N 1
ATOM 736 C CA . THR A 1 94 ? 6.776 4.314 -20.034 1.00 90.50 94 THR A CA 1
ATOM 737 C C . THR A 1 94 ? 7.738 4.788 -21.117 1.00 90.50 94 THR A C 1
ATOM 739 O O . THR A 1 94 ? 7.425 4.675 -22.299 1.00 90.50 94 THR A O 1
ATOM 742 N N . HIS A 1 95 ? 8.939 5.244 -20.747 1.00 86.19 95 HIS A N 1
ATOM 743 C CA . HIS A 1 95 ? 9.963 5.641 -21.722 1.00 86.19 95 HIS A CA 1
ATOM 744 C C . HIS A 1 95 ? 10.470 4.472 -22.576 1.00 86.19 95 HIS A C 1
ATOM 746 O O . HIS A 1 95 ? 10.837 4.672 -23.729 1.00 86.19 95 HIS A O 1
ATOM 752 N N . LEU A 1 96 ? 10.463 3.253 -22.030 1.00 86.06 96 LEU A N 1
ATOM 753 C CA . LEU A 1 96 ? 10.835 2.034 -22.753 1.00 86.06 96 LEU A CA 1
ATOM 754 C C . LEU A 1 96 ? 9.692 1.451 -23.603 1.00 86.06 96 LEU A C 1
ATOM 756 O O . LEU A 1 96 ? 9.898 0.446 -24.279 1.00 86.06 96 LEU A O 1
ATOM 760 N N . GLY A 1 97 ? 8.486 2.028 -23.551 1.00 87.81 97 GLY A N 1
ATOM 761 C CA . GLY A 1 97 ? 7.306 1.495 -24.236 1.00 87.81 97 GLY A CA 1
ATOM 762 C C . GLY A 1 97 ? 6.773 0.182 -23.646 1.00 87.81 97 GLY A C 1
ATOM 763 O O . GLY A 1 97 ? 5.978 -0.504 -24.287 1.00 87.81 97 GLY A O 1
ATOM 764 N N . ASN A 1 98 ? 7.185 -0.193 -22.429 1.00 89.69 98 ASN A N 1
ATOM 765 C CA . ASN A 1 98 ? 6.719 -1.410 -21.765 1.00 89.69 98 ASN A CA 1
ATOM 766 C C . ASN A 1 98 ? 5.429 -1.145 -20.977 1.00 89.69 98 ASN A C 1
ATOM 768 O O . ASN A 1 98 ? 5.440 -0.956 -19.761 1.00 89.69 98 ASN A O 1
ATOM 772 N N . ILE A 1 99 ? 4.306 -1.178 -21.692 1.00 92.44 99 ILE A N 1
ATOM 773 C CA . ILE A 1 99 ? 2.973 -0.868 -21.155 1.00 92.44 99 ILE A CA 1
ATOM 774 C C . ILE A 1 99 ? 2.601 -1.783 -19.975 1.00 92.44 99 ILE A C 1
ATOM 776 O O . ILE A 1 99 ? 2.053 -1.313 -18.980 1.00 92.44 99 ILE A O 1
ATOM 780 N N . ALA A 1 100 ? 2.926 -3.078 -20.048 1.00 93.00 100 ALA A N 1
ATOM 781 C CA . ALA A 1 100 ? 2.539 -4.049 -19.024 1.00 93.00 100 ALA A CA 1
ATOM 782 C C . ALA A 1 100 ? 3.183 -3.751 -17.659 1.00 93.00 100 ALA A C 1
ATOM 784 O O . ALA A 1 100 ? 2.497 -3.745 -16.632 1.00 93.00 100 ALA A O 1
ATOM 785 N N . GLU A 1 101 ? 4.490 -3.473 -17.635 1.00 90.88 101 GLU A N 1
ATOM 786 C CA . GLU A 1 101 ? 5.174 -3.099 -16.393 1.00 90.88 101 GLU A CA 1
ATOM 787 C C . GLU A 1 101 ? 4.774 -1.688 -15.935 1.00 90.88 101 GLU A C 1
ATOM 789 O O . GLU A 1 101 ? 4.563 -1.494 -14.737 1.00 90.88 101 GLU A O 1
ATOM 794 N N . THR A 1 102 ? 4.560 -0.730 -16.850 1.00 92.19 102 THR A N 1
ATOM 795 C CA . THR A 1 102 ? 4.028 0.601 -16.504 1.00 92.19 102 THR A CA 1
ATOM 796 C C . THR A 1 102 ? 2.725 0.492 -15.711 1.00 92.19 102 THR A C 1
ATOM 798 O O . THR A 1 102 ? 2.668 0.964 -14.574 1.00 92.19 102 THR A O 1
ATOM 801 N N . THR A 1 103 ? 1.709 -0.193 -16.246 1.00 95.44 103 THR A N 1
ATOM 802 C CA . THR A 1 103 ? 0.398 -0.324 -15.586 1.00 95.44 103 THR A CA 1
ATOM 803 C C . THR A 1 103 ? 0.498 -1.048 -14.242 1.00 95.44 103 THR A C 1
ATOM 805 O O . THR A 1 103 ? -0.193 -0.708 -13.280 1.00 95.44 103 THR A O 1
ATOM 808 N N . LYS A 1 104 ? 1.385 -2.041 -14.131 1.00 94.12 104 LYS A N 1
ATOM 809 C CA . LYS A 1 104 ? 1.635 -2.763 -12.878 1.00 94.12 104 LYS A CA 1
ATOM 810 C C . LYS A 1 104 ? 2.200 -1.845 -11.790 1.00 94.12 104 LYS A C 1
ATOM 812 O O . LYS A 1 104 ? 1.721 -1.890 -10.657 1.00 94.12 104 LYS A O 1
ATOM 817 N N . PHE A 1 105 ? 3.194 -1.015 -12.109 1.00 94.38 105 PHE A N 1
ATOM 818 C CA . PHE A 1 105 ? 3.760 -0.062 -11.149 1.00 94.38 105 PHE A CA 1
ATOM 819 C C . PHE A 1 105 ? 2.813 1.103 -10.843 1.00 94.38 105 PHE A C 1
ATOM 821 O O . PHE A 1 105 ? 2.764 1.537 -9.695 1.00 94.38 105 PHE A O 1
ATOM 828 N N . GLU A 1 106 ? 2.009 1.555 -11.806 1.00 96.00 106 GLU A N 1
ATOM 829 C CA . GLU A 1 106 ? 0.936 2.531 -11.562 1.00 96.00 106 GLU A CA 1
ATOM 830 C C . GLU A 1 106 ? -0.100 1.996 -10.576 1.00 96.00 106 GLU A C 1
ATOM 832 O O . GLU A 1 106 ? -0.435 2.673 -9.606 1.00 96.00 106 GLU A O 1
ATOM 837 N N . LYS A 1 107 ? -0.545 0.748 -10.763 1.00 96.69 107 LYS A N 1
ATOM 838 C CA . LYS A 1 107 ? -1.473 0.098 -9.835 1.00 96.69 107 LYS A CA 1
ATOM 839 C C . LYS A 1 107 ? -0.885 0.006 -8.427 1.00 96.69 107 LYS A C 1
ATOM 841 O O . LYS A 1 107 ? -1.543 0.395 -7.470 1.00 96.69 107 LYS A O 1
ATOM 846 N N . MET A 1 108 ? 0.371 -0.427 -8.295 1.00 94.62 108 MET A N 1
ATOM 847 C CA . MET A 1 108 ? 1.038 -0.470 -6.986 1.00 94.62 108 MET A CA 1
ATOM 848 C C . MET A 1 108 ? 1.196 0.923 -6.361 1.00 94.62 108 MET A C 1
ATOM 850 O O . MET A 1 108 ? 1.067 1.065 -5.146 1.00 94.62 108 MET A O 1
ATOM 854 N N . ALA A 1 109 ? 1.456 1.958 -7.164 1.00 96.62 109 ALA A N 1
ATOM 855 C CA . ALA A 1 109 ? 1.527 3.331 -6.680 1.00 96.62 109 ALA A CA 1
ATOM 856 C C . ALA A 1 109 ? 0.166 3.811 -6.149 1.00 96.62 109 ALA A C 1
ATOM 858 O O . ALA A 1 109 ? 0.125 4.491 -5.121 1.00 96.62 109 ALA A O 1
ATOM 859 N N . GLU A 1 110 ? -0.927 3.439 -6.815 1.00 97.19 110 GLU A N 1
ATOM 860 C CA . GLU A 1 110 ? -2.290 3.756 -6.390 1.00 97.19 110 GLU A CA 1
ATOM 861 C C . GLU A 1 110 ? -2.683 3.001 -5.113 1.00 97.19 110 GLU A C 1
ATOM 863 O O . GLU A 1 110 ? -3.159 3.619 -4.161 1.00 97.19 110 GLU A O 1
ATOM 868 N N . ASP A 1 111 ? -2.363 1.708 -5.021 1.00 95.44 111 ASP A N 1
ATOM 869 C CA . ASP A 1 111 ? -2.559 0.912 -3.802 1.00 95.44 111 ASP A CA 1
ATOM 870 C C . ASP A 1 111 ? -1.815 1.543 -2.605 1.00 95.44 111 ASP A C 1
ATOM 872 O O . ASP A 1 111 ? -2.344 1.629 -1.494 1.00 95.44 111 ASP A O 1
ATOM 876 N N . CYS A 1 112 ? -0.600 2.067 -2.821 1.00 95.88 112 CYS A N 1
ATOM 877 C CA . CYS A 1 112 ? 0.154 2.781 -1.786 1.00 95.88 112 CYS A CA 1
ATOM 878 C C . CYS A 1 112 ? -0.566 4.058 -1.311 1.00 95.88 112 CYS A C 1
ATOM 880 O O . CYS A 1 112 ? -0.588 4.331 -0.108 1.00 95.88 112 CYS A O 1
ATOM 882 N N . LYS A 1 113 ? -1.196 4.826 -2.214 1.00 95.56 113 LYS A N 1
ATOM 883 C CA . LYS A 1 113 ? -2.003 6.001 -1.832 1.00 95.56 113 LYS A CA 1
ATOM 884 C C . LYS A 1 113 ? -3.226 5.598 -1.015 1.00 95.56 113 LYS A C 1
ATOM 886 O O . LYS A 1 113 ? -3.504 6.230 0.003 1.00 95.56 113 LYS A O 1
ATOM 891 N N . GLN A 1 114 ? -3.928 4.541 -1.422 1.00 95.81 114 GLN A N 1
ATOM 892 C CA . GLN A 1 114 ? -5.083 4.027 -0.682 1.00 95.81 114 GLN A CA 1
ATOM 893 C C . GLN A 1 114 ? -4.681 3.590 0.730 1.00 95.81 114 GLN A C 1
ATOM 895 O O . GLN A 1 114 ? -5.319 3.982 1.708 1.00 95.81 114 GLN A O 1
ATOM 900 N N . ASN A 1 115 ? -3.568 2.865 0.854 1.00 94.00 115 ASN A N 1
ATOM 901 C CA . ASN A 1 115 ? -3.026 2.456 2.148 1.00 94.00 115 ASN A CA 1
ATOM 902 C C . ASN A 1 115 ? -2.655 3.662 3.027 1.00 94.00 115 ASN A C 1
ATOM 904 O O . ASN A 1 115 ? -2.945 3.664 4.224 1.00 94.00 115 ASN A O 1
ATOM 908 N N . MET A 1 116 ? -2.068 4.716 2.448 1.00 93.88 116 MET A N 1
ATOM 909 C CA . MET A 1 116 ? -1.801 5.963 3.173 1.00 93.88 116 MET A CA 1
ATOM 910 C C . MET A 1 116 ? -3.081 6.630 3.679 1.00 93.88 116 MET A C 1
ATOM 912 O O . MET A 1 116 ? -3.102 7.106 4.813 1.00 93.88 116 MET A O 1
ATOM 916 N N . GLU A 1 117 ? -4.143 6.676 2.875 1.00 93.56 117 GLU A N 1
ATOM 917 C CA . GLU A 1 117 ? -5.416 7.263 3.298 1.00 93.56 117 GLU A CA 1
ATOM 918 C C . GLU A 1 117 ? -6.074 6.459 4.420 1.00 93.56 117 GLU A C 1
ATOM 920 O O . GLU A 1 117 ? -6.527 7.044 5.404 1.00 93.56 117 GLU A O 1
ATOM 925 N N . ILE A 1 118 ? -6.036 5.126 4.349 1.00 92.25 118 ILE A N 1
ATOM 926 C CA . ILE A 1 118 ? -6.504 4.258 5.438 1.00 92.25 118 ILE A CA 1
ATOM 927 C C . ILE A 1 118 ? -5.743 4.568 6.732 1.00 92.25 118 ILE A C 1
ATOM 929 O O . ILE A 1 118 ? -6.363 4.727 7.785 1.00 92.25 118 ILE A O 1
ATOM 933 N N . LEU A 1 119 ? -4.416 4.712 6.667 1.00 92.06 119 LEU A N 1
ATOM 934 C CA . LEU A 1 119 ? -3.600 5.039 7.839 1.00 92.06 119 LEU A CA 1
ATOM 935 C C . LEU A 1 119 ? -3.912 6.423 8.406 1.00 92.06 119 LEU A C 1
ATOM 937 O O . LEU A 1 119 ? -4.080 6.552 9.618 1.00 92.06 119 LEU A O 1
ATOM 941 N N . LYS A 1 120 ? -4.041 7.448 7.556 1.00 91.19 120 LYS A N 1
ATOM 942 C CA . LYS A 1 120 ? -4.415 8.801 7.994 1.00 91.19 120 LYS A CA 1
ATOM 943 C C . LYS A 1 120 ? -5.787 8.815 8.655 1.00 91.19 120 LYS A C 1
ATOM 945 O O . LYS A 1 120 ? -5.953 9.435 9.702 1.00 91.19 120 LYS A O 1
ATOM 950 N N . GLN A 1 121 ? -6.762 8.125 8.068 1.00 90.12 121 GLN A N 1
ATOM 951 C CA . GLN A 1 121 ? -8.111 8.032 8.618 1.00 90.12 121 GLN A CA 1
ATOM 952 C C . GLN A 1 121 ? -8.129 7.269 9.942 1.00 90.12 121 GLN A C 1
ATOM 954 O O . GLN A 1 121 ? -8.790 7.709 10.883 1.00 90.12 121 GLN A O 1
ATOM 959 N N . ALA A 1 122 ? -7.396 6.158 10.040 1.00 88.56 122 ALA A N 1
ATOM 960 C CA . ALA A 1 122 ? -7.262 5.401 11.279 1.00 88.56 122 ALA A CA 1
ATOM 961 C C . ALA A 1 122 ? -6.626 6.261 12.382 1.00 88.56 122 ALA A C 1
ATOM 963 O O . ALA A 1 122 ? -7.181 6.353 13.477 1.00 88.56 122 ALA A O 1
ATOM 964 N N . HIS A 1 123 ? -5.548 6.981 12.061 1.00 87.38 123 HIS A N 1
ATOM 965 C CA . HIS A 1 123 ? -4.873 7.893 12.981 1.00 87.38 123 HIS A CA 1
ATOM 966 C C . HIS A 1 123 ? -5.784 9.050 13.428 1.00 87.38 123 HIS A C 1
ATOM 968 O O . HIS A 1 123 ? -5.943 9.289 14.623 1.00 87.38 123 HIS A O 1
ATOM 974 N N . ALA A 1 124 ? -6.457 9.727 12.490 1.00 86.69 124 ALA A N 1
ATOM 975 C CA . ALA A 1 124 ? -7.371 10.834 12.787 1.00 86.69 124 ALA A CA 1
ATOM 976 C C . ALA A 1 124 ? -8.566 10.407 13.654 1.00 86.69 124 ALA A C 1
ATOM 978 O O . ALA A 1 124 ? -9.092 11.196 14.437 1.00 86.69 124 ALA A O 1
ATOM 979 N N . ARG A 1 125 ? -9.003 9.151 13.518 1.00 85.56 125 ARG A N 1
ATOM 980 C CA . ARG A 1 125 ? -10.107 8.582 14.296 1.00 85.56 125 ARG A CA 1
ATOM 981 C C . ARG A 1 125 ? -9.662 7.960 15.618 1.00 85.56 125 ARG A C 1
ATOM 983 O O . ARG A 1 125 ? -10.532 7.507 16.352 1.00 85.56 125 ARG A O 1
ATOM 990 N N . GLY A 1 126 ? -8.368 7.930 15.936 1.00 82.44 126 GLY A N 1
ATOM 991 C CA . GLY A 1 126 ? -7.864 7.322 17.170 1.00 82.44 126 GLY A CA 1
ATOM 992 C C . GLY A 1 126 ? -7.831 5.788 17.146 1.00 82.44 126 GLY A C 1
ATOM 993 O O . GLY A 1 126 ? -7.834 5.150 18.193 1.00 82.44 126 GLY A O 1
ATOM 994 N N . PHE A 1 127 ? -7.892 5.153 15.976 1.00 84.31 127 PHE A N 1
ATOM 995 C CA . PHE A 1 127 ? -7.848 3.694 15.898 1.00 84.31 127 PHE A CA 1
ATOM 996 C C . PHE A 1 127 ? -6.416 3.169 16.072 1.00 84.31 127 PHE A C 1
ATOM 998 O O . PHE A 1 127 ? -5.452 3.854 15.713 1.00 84.31 127 PHE A O 1
ATOM 1005 N N . PRO A 1 128 ? -6.245 1.945 16.606 1.00 84.06 128 PRO A N 1
ATOM 1006 C CA . PRO A 1 128 ? -4.942 1.295 16.623 1.00 84.06 128 PRO A CA 1
ATOM 1007 C C . PRO A 1 128 ? -4.451 1.048 15.195 1.00 84.06 128 PRO A C 1
ATOM 1009 O O . PRO A 1 128 ? -5.248 0.952 14.259 1.00 84.06 128 PRO A O 1
ATOM 1012 N N . LEU A 1 129 ? -3.132 0.936 15.049 1.00 85.62 129 LEU A N 1
ATOM 1013 C CA . LEU A 1 129 ? -2.477 0.715 13.765 1.00 85.62 129 LEU A CA 1
ATOM 1014 C C . LEU A 1 129 ? -3.082 -0.512 13.050 1.00 85.62 129 LEU A C 1
ATOM 1016 O O . LEU A 1 129 ? -3.167 -1.585 13.660 1.00 85.62 129 LEU A O 1
ATOM 1020 N N . PRO A 1 130 ? -3.509 -0.387 11.778 1.00 87.38 130 PRO A N 1
ATOM 1021 C CA . PRO A 1 130 ? -3.955 -1.525 10.987 1.00 87.38 130 PRO A CA 1
ATOM 1022 C C . PRO A 1 130 ? -2.892 -2.622 10.953 1.00 87.38 130 PRO A C 1
ATOM 1024 O O . PRO A 1 130 ? -1.694 -2.344 10.913 1.00 87.38 130 PRO A O 1
ATOM 1027 N N . LYS A 1 131 ? -3.327 -3.885 10.953 1.00 87.50 131 LYS A N 1
ATOM 1028 C CA . LYS A 1 131 ? -2.403 -5.018 10.845 1.00 87.50 131 LYS A CA 1
ATOM 1029 C C . LYS A 1 131 ? -1.687 -4.966 9.496 1.00 87.50 131 LYS A C 1
ATOM 1031 O O . LYS A 1 131 ? -2.338 -4.885 8.458 1.00 87.50 131 LYS A O 1
ATOM 1036 N N . TYR A 1 132 ? -0.366 -5.071 9.524 1.00 88.56 132 TYR A N 1
ATOM 1037 C CA . TYR A 1 132 ? 0.477 -5.123 8.336 1.00 88.56 132 TYR A CA 1
ATOM 1038 C C . TYR A 1 132 ? 1.495 -6.257 8.464 1.00 88.56 132 TYR A C 1
ATOM 1040 O O . TYR A 1 132 ? 1.731 -6.793 9.548 1.00 88.56 132 TYR A O 1
ATOM 1048 N N . HIS A 1 133 ? 2.080 -6.635 7.337 1.00 90.06 133 HIS A N 1
ATOM 1049 C CA . HIS A 1 133 ? 3.199 -7.560 7.268 1.00 90.06 133 HIS A CA 1
ATOM 1050 C C . HIS A 1 133 ? 4.185 -7.056 6.216 1.00 90.06 133 HIS A C 1
ATOM 1052 O O . HIS A 1 133 ? 3.820 -6.274 5.337 1.00 90.06 133 HIS A O 1
ATOM 1058 N N . TYR A 1 134 ? 5.434 -7.494 6.319 1.00 89.56 134 TYR A N 1
ATOM 1059 C CA . TYR A 1 134 ? 6.450 -7.190 5.321 1.00 89.56 134 TYR A CA 1
ATOM 1060 C C . TYR A 1 134 ? 6.455 -8.264 4.243 1.00 89.56 134 TYR A C 1
ATOM 1062 O O . TYR A 1 134 ? 6.389 -9.456 4.542 1.00 89.56 134 TYR A O 1
ATOM 1070 N N . GLU A 1 135 ? 6.578 -7.831 2.994 1.00 87.50 135 GLU A N 1
ATOM 1071 C CA . GLU A 1 135 ? 6.695 -8.710 1.840 1.00 87.50 135 GLU A CA 1
ATOM 1072 C C . GLU A 1 135 ? 7.981 -8.381 1.082 1.00 87.50 135 GLU A C 1
ATOM 1074 O O . GLU A 1 135 ? 8.294 -7.215 0.835 1.00 87.50 135 GLU A O 1
ATOM 1079 N N . GLN A 1 136 ? 8.730 -9.414 0.696 1.00 85.56 136 GLN A N 1
ATOM 1080 C CA . GLN A 1 136 ? 9.888 -9.260 -0.173 1.00 85.56 136 GLN A CA 1
ATOM 1081 C C . GLN A 1 136 ? 9.489 -9.619 -1.602 1.00 85.56 136 GLN A C 1
ATOM 1083 O O . GLN A 1 136 ? 9.205 -10.776 -1.903 1.00 85.56 136 GLN A O 1
ATOM 1088 N N . ARG A 1 137 ? 9.504 -8.624 -2.492 1.00 81.62 137 ARG A N 1
ATOM 1089 C CA . ARG A 1 137 ? 9.233 -8.805 -3.922 1.00 81.62 137 ARG A CA 1
ATOM 1090 C C . ARG A 1 137 ? 10.494 -8.561 -4.739 1.00 81.62 137 ARG A C 1
ATOM 1092 O O . ARG A 1 137 ? 11.213 -7.590 -4.508 1.00 81.62 137 ARG A O 1
ATOM 1099 N N . THR A 1 138 ? 10.751 -9.433 -5.709 1.00 84.25 138 THR A N 1
ATOM 1100 C CA . THR A 1 138 ? 11.815 -9.242 -6.699 1.00 84.25 138 THR A CA 1
ATOM 1101 C C . THR A 1 138 ? 11.212 -8.644 -7.959 1.00 84.25 138 THR A C 1
ATOM 1103 O O . THR A 1 138 ? 10.273 -9.202 -8.525 1.00 84.25 138 THR A O 1
ATOM 1106 N N . PHE A 1 139 ? 11.763 -7.519 -8.405 1.00 80.56 139 PHE A N 1
ATOM 1107 C CA . PHE A 1 139 ? 11.357 -6.859 -9.639 1.00 80.56 139 PHE A CA 1
ATOM 1108 C C . PHE A 1 139 ? 12.519 -6.859 -10.626 1.00 80.56 139 PHE A C 1
ATOM 1110 O O . PHE A 1 139 ? 13.650 -6.536 -10.259 1.00 80.56 139 PHE A O 1
ATOM 1117 N N . ASN A 1 140 ? 12.229 -7.187 -11.883 1.00 76.19 140 ASN A N 1
ATOM 1118 C CA . ASN A 1 140 ? 13.179 -7.018 -12.975 1.00 76.19 140 ASN A CA 1
ATOM 1119 C C . ASN A 1 140 ? 13.131 -5.558 -13.413 1.00 76.19 140 ASN A C 1
ATOM 1121 O O . ASN A 1 140 ? 12.268 -5.162 -14.189 1.00 76.19 140 ASN A O 1
ATOM 1125 N N . VAL A 1 141 ? 14.031 -4.753 -12.858 1.00 72.88 141 VAL A N 1
ATOM 1126 C CA . VAL A 1 141 ? 14.126 -3.322 -13.146 1.00 72.88 141 VAL A CA 1
ATOM 1127 C C . VAL A 1 141 ? 15.233 -3.094 -14.165 1.00 72.88 141 VAL A C 1
ATOM 1129 O O . VAL A 1 141 ? 16.369 -3.523 -13.961 1.00 72.88 141 VAL A O 1
ATOM 1132 N N . ILE A 1 142 ? 14.913 -2.379 -15.241 1.00 71.50 142 ILE A N 1
ATOM 1133 C CA . ILE A 1 142 ? 15.907 -1.901 -16.201 1.00 71.50 142 ILE A CA 1
ATOM 1134 C C . ILE A 1 142 ? 16.438 -0.571 -15.674 1.00 71.50 142 ILE A C 1
ATOM 1136 O O . ILE A 1 142 ? 15.679 0.371 -15.465 1.00 71.50 142 ILE A O 1
ATOM 1140 N N . LYS A 1 143 ? 17.745 -0.496 -15.418 1.00 68.56 143 LYS A N 1
ATOM 1141 C CA . LYS A 1 143 ? 18.378 0.733 -14.940 1.00 68.56 143 LYS A CA 1
ATOM 1142 C C . LYS A 1 143 ? 18.669 1.635 -16.137 1.00 68.56 143 LYS A C 1
ATOM 1144 O O . LYS A 1 143 ? 19.497 1.290 -16.974 1.00 68.56 143 LYS A O 1
ATOM 1149 N N . ILE A 1 144 ? 17.962 2.757 -16.216 1.00 68.25 144 ILE A N 1
ATOM 1150 C CA . ILE A 1 144 ? 18.103 3.751 -17.284 1.00 68.25 144 ILE A CA 1
ATOM 1151 C C . ILE A 1 144 ? 18.884 4.943 -16.728 1.00 68.25 144 ILE A C 1
ATOM 1153 O O . ILE A 1 144 ? 18.641 5.348 -15.592 1.00 68.25 144 ILE A O 1
ATOM 1157 N N . PHE A 1 145 ? 19.794 5.490 -17.529 1.00 71.88 145 PHE A N 1
ATOM 1158 C CA . PHE A 1 145 ? 20.607 6.660 -17.197 1.00 71.88 145 PHE A CA 1
ATOM 1159 C C . PHE A 1 145 ? 20.378 7.745 -18.255 1.00 71.88 145 PHE A C 1
ATOM 1161 O O . PHE A 1 145 ? 21.207 7.912 -19.149 1.00 71.88 145 PHE A O 1
ATOM 1168 N N . PRO A 1 146 ? 19.218 8.421 -18.235 1.00 64.69 146 PRO A N 1
ATOM 1169 C CA . PRO A 1 146 ? 18.870 9.403 -19.261 1.00 64.69 146 PRO A CA 1
ATOM 1170 C C . PRO A 1 146 ? 19.822 10.610 -19.279 1.00 64.69 146 PRO A C 1
ATOM 1172 O O . PRO A 1 146 ? 19.927 11.285 -20.296 1.00 64.69 146 PRO A O 1
ATOM 1175 N N . GLU A 1 147 ? 20.532 10.866 -18.178 1.00 71.94 147 GLU A N 1
ATOM 1176 C CA . GLU A 1 147 ? 21.597 11.867 -18.069 1.00 71.94 147 GLU A CA 1
ATOM 1177 C C . GLU A 1 147 ? 22.919 11.500 -18.769 1.00 71.94 147 GLU A C 1
ATOM 1179 O O . GLU A 1 147 ? 23.768 12.376 -18.914 1.00 71.94 147 GLU A O 1
ATOM 1184 N N . LEU A 1 148 ? 23.111 10.249 -19.204 1.00 78.50 148 LEU A N 1
AT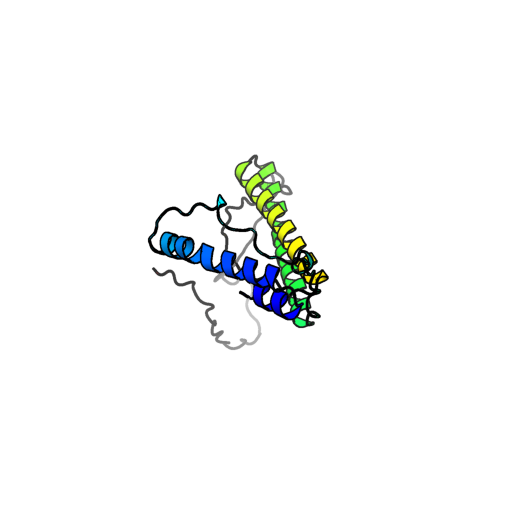OM 1185 C CA . LEU A 1 148 ? 24.319 9.841 -19.926 1.00 78.50 148 LEU A CA 1
ATOM 1186 C C . LEU A 1 148 ? 24.133 10.021 -21.430 1.00 78.50 148 LEU A C 1
ATOM 1188 O O . LEU A 1 148 ? 23.219 9.455 -22.033 1.00 78.50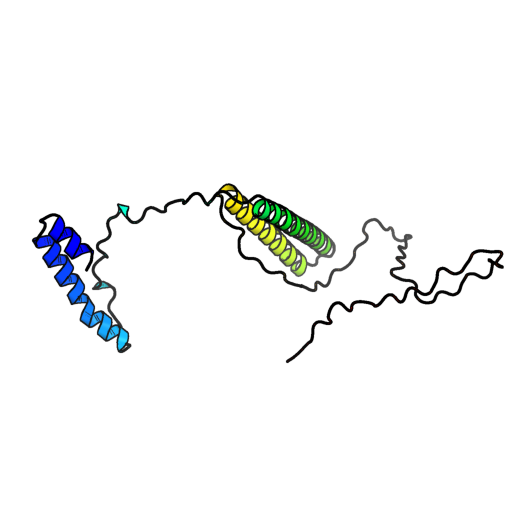 148 LEU A O 1
ATOM 1192 N N . ASN A 1 149 ? 25.028 10.792 -22.045 1.00 75.56 149 ASN A N 1
ATOM 1193 C CA . ASN A 1 149 ? 25.097 10.910 -23.498 1.00 75.56 149 ASN A CA 1
ATOM 1194 C C . ASN A 1 149 ? 25.869 9.718 -24.116 1.00 75.56 149 ASN A C 1
ATOM 1196 O O . ASN A 1 149 ? 26.454 8.903 -23.405 1.00 75.56 149 ASN A O 1
ATOM 1200 N N . SER A 1 150 ? 25.893 9.606 -25.451 1.00 79.56 150 SER A N 1
ATOM 1201 C CA . SER A 1 150 ? 26.535 8.481 -26.164 1.00 79.56 150 SER A CA 1
ATOM 1202 C C . SER A 1 150 ? 28.043 8.320 -25.916 1.00 79.56 150 SER A C 1
ATOM 1204 O O . SER A 1 150 ? 28.587 7.264 -26.229 1.00 79.56 150 SER A O 1
ATOM 1206 N N . ASN A 1 151 ? 28.712 9.336 -25.372 1.00 87.19 151 ASN A N 1
ATOM 1207 C CA . ASN A 1 151 ? 30.136 9.326 -25.041 1.00 87.19 151 ASN A CA 1
ATOM 1208 C C . ASN A 1 151 ? 30.405 9.135 -23.539 1.00 87.19 151 ASN A C 1
ATOM 1210 O O . ASN A 1 151 ? 31.568 9.036 -23.145 1.00 87.19 151 ASN A O 1
ATOM 1214 N N . ASP A 1 152 ? 29.370 9.077 -22.699 1.00 84.50 152 ASP A N 1
ATOM 1215 C CA . ASP A 1 152 ? 29.540 8.963 -21.254 1.00 84.50 152 ASP A CA 1
ATOM 1216 C C . ASP A 1 152 ? 29.528 7.495 -20.799 1.00 84.50 152 ASP A C 1
ATOM 1218 O O . ASP A 1 152 ? 28.737 6.671 -21.260 1.00 84.50 152 ASP A O 1
ATOM 1222 N N . MET A 1 153 ? 30.379 7.164 -19.824 1.00 78.19 153 MET A N 1
ATOM 1223 C CA . MET A 1 153 ? 30.426 5.847 -19.184 1.00 78.19 153 MET A CA 1
ATOM 1224 C C . MET A 1 153 ? 30.396 6.003 -17.663 1.00 78.19 153 MET A C 1
ATOM 1226 O O . MET A 1 153 ? 31.250 6.671 -17.081 1.00 78.19 153 MET A O 1
ATOM 1230 N N . VAL A 1 154 ? 29.457 5.320 -17.001 1.00 78.62 154 VAL A N 1
ATOM 1231 C CA . VAL A 1 154 ? 29.411 5.237 -15.532 1.00 78.62 154 VAL A CA 1
ATOM 1232 C C . VAL A 1 154 ? 29.943 3.890 -15.068 1.00 78.62 154 VAL A C 1
ATOM 1234 O O . VAL A 1 154 ? 29.327 2.847 -15.283 1.00 78.62 154 VAL A O 1
ATOM 1237 N N . LEU A 1 155 ? 31.073 3.927 -14.364 1.00 82.06 155 LEU A N 1
ATOM 1238 C CA . LEU A 1 155 ? 31.647 2.784 -13.662 1.00 82.06 155 LEU A CA 1
ATOM 1239 C C . LEU A 1 155 ? 31.316 2.884 -12.167 1.00 82.06 155 LEU A C 1
ATOM 1241 O O . LEU A 1 155 ? 31.669 3.859 -11.511 1.00 82.06 155 LEU A O 1
ATOM 1245 N N . SER A 1 156 ? 30.660 1.867 -11.606 1.00 77.38 156 SER A N 1
ATOM 1246 C CA . SER A 1 156 ? 30.414 1.761 -10.159 1.00 77.38 156 SER A CA 1
ATOM 1247 C C . SER A 1 156 ? 31.101 0.527 -9.588 1.00 77.38 156 SER A C 1
ATOM 1249 O O . SER A 1 156 ? 30.673 -0.603 -9.823 1.00 77.38 156 SER A O 1
ATOM 1251 N N . VAL A 1 157 ? 32.155 0.742 -8.800 1.00 84.81 157 VAL A N 1
ATOM 1252 C CA . VAL A 1 157 ? 32.845 -0.334 -8.079 1.00 84.81 157 VAL A CA 1
ATOM 1253 C C . VAL A 1 157 ? 32.094 -0.610 -6.781 1.00 84.81 157 VAL A C 1
ATOM 1255 O O . VAL A 1 157 ? 32.222 0.117 -5.802 1.00 84.81 157 VAL A O 1
ATOM 1258 N N . VAL A 1 158 ? 31.288 -1.672 -6.778 1.00 85.62 158 VAL A N 1
ATOM 1259 C CA . VAL A 1 158 ? 30.450 -2.039 -5.624 1.00 85.62 158 VAL A CA 1
ATOM 1260 C C . VAL A 1 158 ? 31.290 -2.599 -4.474 1.00 85.62 158 VAL A C 1
ATOM 1262 O O . VAL A 1 158 ? 30.982 -2.365 -3.306 1.00 85.62 158 VAL A O 1
ATOM 1265 N N . LYS A 1 159 ? 32.346 -3.362 -4.784 1.00 86.50 159 LYS A N 1
ATOM 1266 C CA . LYS A 1 159 ? 33.220 -3.959 -3.770 1.00 86.50 159 LYS A CA 1
ATOM 1267 C C . LYS A 1 159 ? 34.562 -4.393 -4.362 1.00 86.50 159 LYS A C 1
ATOM 1269 O O . LYS A 1 159 ? 34.583 -5.148 -5.327 1.00 86.50 159 LYS A O 1
ATOM 1274 N N . GLY A 1 160 ? 35.664 -3.974 -3.741 1.00 80.75 160 GLY A N 1
ATOM 1275 C CA . GLY A 1 160 ? 36.996 -4.547 -3.959 1.00 80.75 160 GLY A CA 1
ATOM 1276 C C . GLY A 1 160 ? 37.283 -5.629 -2.917 1.00 80.75 160 GLY A C 1
ATOM 1277 O O . GLY A 1 160 ? 37.056 -5.415 -1.727 1.00 80.75 160 GLY A O 1
ATOM 1278 N N . ILE A 1 161 ? 37.746 -6.803 -3.346 1.00 84.38 161 ILE A N 1
ATOM 1279 C CA . ILE A 1 161 ? 38.126 -7.910 -2.456 1.00 84.38 161 ILE A CA 1
ATOM 1280 C C . ILE A 1 161 ? 39.557 -8.308 -2.807 1.00 84.38 161 ILE A C 1
ATOM 1282 O O . ILE A 1 161 ? 39.841 -8.560 -3.972 1.00 84.38 161 ILE A O 1
ATOM 1286 N N . ASN A 1 162 ? 40.437 -8.373 -1.802 1.00 74.25 162 ASN A N 1
ATOM 1287 C CA . ASN A 1 162 ? 41.841 -8.778 -1.952 1.00 74.25 162 ASN A CA 1
ATOM 1288 C C . ASN A 1 162 ? 42.607 -8.002 -3.042 1.00 74.25 162 ASN A C 1
ATOM 1290 O O . ASN A 1 162 ? 43.389 -8.590 -3.785 1.00 74.25 162 ASN A O 1
ATOM 1294 N N . LEU A 1 163 ? 42.383 -6.688 -3.150 1.00 81.69 163 LEU A N 1
ATOM 1295 C CA . LEU A 1 163 ? 43.171 -5.859 -4.061 1.00 81.69 163 LEU A CA 1
ATOM 1296 C C . LEU A 1 163 ? 44.610 -5.738 -3.523 1.00 81.69 163 LEU A C 1
ATOM 1298 O O . LEU A 1 163 ? 44.777 -5.409 -2.344 1.00 81.69 163 LEU A O 1
ATOM 1302 N N . PRO A 1 164 ? 45.641 -6.027 -4.339 1.00 78.31 164 PRO A N 1
ATOM 1303 C CA . PRO A 1 164 ? 47.030 -5.877 -3.924 1.00 78.31 164 PRO A CA 1
ATOM 1304 C C . PRO A 1 164 ? 47.337 -4.402 -3.644 1.00 78.31 164 PRO A C 1
ATOM 1306 O O . PRO A 1 164 ? 46.829 -3.515 -4.331 1.00 78.31 164 PRO A O 1
ATOM 1309 N N . ALA A 1 165 ? 48.168 -4.140 -2.633 1.00 68.94 165 ALA A N 1
ATOM 1310 C CA . ALA A 1 165 ? 48.622 -2.784 -2.345 1.00 68.94 165 ALA A CA 1
ATOM 1311 C C . ALA A 1 165 ? 49.368 -2.219 -3.571 1.00 68.94 165 ALA A C 1
ATOM 1313 O O . ALA A 1 165 ? 50.179 -2.942 -4.163 1.00 68.94 165 ALA A O 1
ATOM 1314 N N . PRO A 1 166 ? 49.101 -0.963 -3.979 1.00 69.38 166 PRO A N 1
ATOM 1315 C CA . PRO A 1 166 ? 49.783 -0.364 -5.115 1.00 69.38 166 PRO A CA 1
ATOM 1316 C C . PRO A 1 166 ? 51.303 -0.339 -4.862 1.00 69.38 166 PRO A C 1
ATOM 1318 O O . PRO A 1 166 ? 51.734 -0.011 -3.751 1.00 69.38 166 PRO A O 1
ATOM 1321 N N . PRO A 1 167 ? 52.135 -0.693 -5.859 1.00 61.53 167 PRO A N 1
ATOM 1322 C CA . PRO A 1 167 ? 53.581 -0.694 -5.700 1.00 61.53 167 PRO A CA 1
ATOM 1323 C C . PRO A 1 167 ? 54.084 0.752 -5.620 1.00 61.53 167 PRO A C 1
ATOM 1325 O O . PRO A 1 167 ? 54.296 1.405 -6.636 1.00 61.53 167 PRO A O 1
ATOM 1328 N N . GLY A 1 168 ? 54.235 1.264 -4.397 1.00 57.50 168 GLY A N 1
ATOM 1329 C CA . GLY A 1 168 ? 54.688 2.636 -4.155 1.00 5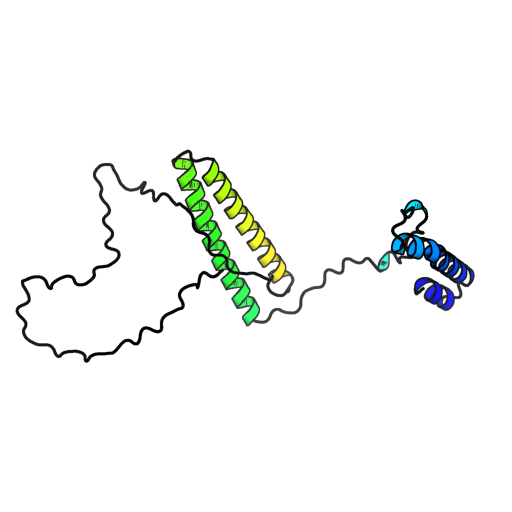7.50 168 GLY A CA 1
ATOM 1330 C C . GLY A 1 168 ? 54.885 3.009 -2.686 1.00 57.50 168 GLY A C 1
ATOM 1331 O O . GLY A 1 168 ? 55.808 3.755 -2.378 1.00 57.50 168 GLY A O 1
ATOM 1332 N N . GLU A 1 169 ? 54.119 2.440 -1.753 1.00 50.06 169 GLU A N 1
ATOM 1333 C CA . GLU A 1 169 ? 54.337 2.700 -0.324 1.00 50.06 169 GLU A CA 1
ATOM 1334 C C . GLU A 1 169 ? 55.344 1.707 0.263 1.00 50.06 169 GLU A C 1
ATOM 1336 O O . GLU A 1 169 ? 55.009 0.703 0.893 1.00 50.06 169 GLU A O 1
ATOM 1341 N N . ARG A 1 170 ? 56.632 1.997 0.041 1.00 46.69 170 ARG A N 1
ATOM 1342 C CA . ARG A 1 170 ? 57.686 1.487 0.922 1.00 46.69 170 ARG A CA 1
ATOM 1343 C C . ARG A 1 170 ? 57.455 2.095 2.299 1.00 46.69 170 ARG A C 1
ATOM 1345 O O . ARG A 1 170 ? 57.617 3.294 2.490 1.00 46.69 170 ARG A O 1
ATOM 1352 N N . GLY A 1 171 ? 57.032 1.244 3.224 1.00 53.19 171 GLY A N 1
ATOM 1353 C CA . GLY A 1 171 ? 56.658 1.640 4.566 1.00 53.19 171 GLY A CA 1
ATOM 1354 C C . GLY A 1 171 ? 57.762 2.368 5.320 1.00 53.19 171 GLY A C 1
ATOM 1355 O O . GLY A 1 171 ? 58.909 1.930 5.363 1.00 53.19 171 GLY A O 1
ATOM 1356 N N . THR A 1 172 ? 57.349 3.403 6.037 1.00 48.34 172 THR A N 1
ATOM 1357 C CA . THR A 1 172 ? 57.962 3.765 7.309 1.00 48.34 172 THR A CA 1
ATOM 1358 C C . THR A 1 172 ? 56.851 4.083 8.295 1.00 48.34 172 THR A C 1
ATOM 1360 O O . THR A 1 172 ? 56.224 5.130 8.208 1.00 48.34 172 THR A O 1
ATOM 1363 N N . GLY A 1 173 ? 56.639 3.142 9.218 1.00 50.06 173 GLY A N 1
ATOM 1364 C CA . GLY A 1 173 ? 55.984 3.349 10.504 1.00 50.06 173 GLY A CA 1
ATOM 1365 C C . GLY A 1 173 ? 54.484 3.618 10.457 1.00 50.06 173 GLY A C 1
ATOM 1366 O O . GLY A 1 173 ? 54.070 4.738 10.211 1.00 50.06 173 GLY A O 1
ATOM 1367 N N . LEU A 1 174 ? 53.683 2.619 10.831 1.00 38.78 174 LEU A N 1
ATOM 1368 C CA . LEU A 1 174 ? 52.718 2.749 11.927 1.00 38.78 174 LEU A CA 1
ATOM 1369 C C . LEU A 1 174 ? 52.151 1.365 12.288 1.00 38.78 174 LEU A C 1
ATOM 1371 O O . LEU A 1 174 ? 51.803 0.545 11.446 1.00 38.78 174 LEU A O 1
ATOM 1375 N N . HIS A 1 175 ? 52.168 1.136 13.594 1.00 45.81 175 HIS A N 1
ATOM 1376 C CA . HIS A 1 175 ? 51.727 -0.002 14.394 1.00 45.81 175 HIS A CA 1
ATOM 1377 C C . HIS A 1 175 ? 50.554 -0.834 13.823 1.00 45.81 175 HIS A C 1
ATOM 1379 O O . HIS A 1 175 ? 49.575 -0.256 13.349 1.00 45.81 175 HIS A O 1
ATOM 1385 N N . PRO A 1 176 ? 50.554 -2.177 13.958 1.00 45.41 176 PRO A N 1
ATOM 1386 C CA . PRO A 1 176 ? 49.394 -2.974 13.576 1.00 45.41 176 PRO A CA 1
ATOM 1387 C C . PRO A 1 176 ? 48.247 -2.694 14.563 1.00 45.41 176 PRO A C 1
ATOM 1389 O O . PRO A 1 176 ? 48.434 -2.877 15.773 1.00 45.41 176 PRO A O 1
ATOM 1392 N N . PRO A 1 177 ? 47.038 -2.297 14.120 1.00 42.34 177 PRO A N 1
ATOM 1393 C CA . PRO A 1 177 ? 45.873 -2.457 14.966 1.00 42.34 177 PRO A CA 1
ATOM 1394 C C . PRO A 1 177 ? 45.573 -3.956 15.028 1.00 42.34 177 PRO A C 1
ATOM 1396 O O . PRO A 1 177 ? 45.400 -4.632 14.012 1.00 42.34 177 PRO A O 1
ATOM 1399 N N . GLY A 1 178 ? 45.602 -4.484 16.250 1.00 41.97 178 GLY A N 1
ATOM 1400 C CA . GLY A 1 178 ? 45.454 -5.898 16.547 1.00 41.97 178 GLY A CA 1
ATOM 1401 C C . GLY A 1 178 ? 44.257 -6.544 15.855 1.00 41.97 178 GLY A C 1
ATOM 1402 O O . GLY A 1 178 ? 43.226 -5.919 15.603 1.00 41.97 178 GLY A O 1
ATOM 1403 N N . LYS A 1 179 ? 44.412 -7.843 15.594 1.00 45.44 179 LYS A N 1
ATOM 1404 C CA . LYS A 1 179 ? 43.368 -8.763 15.143 1.00 45.44 179 LYS A CA 1
ATOM 1405 C C . LYS A 1 179 ? 42.106 -8.596 16.001 1.00 45.44 179 LYS A C 1
ATOM 1407 O O . LYS A 1 179 ? 41.934 -9.292 16.999 1.00 45.44 179 LYS A O 1
ATOM 1412 N N . LYS A 1 180 ? 41.173 -7.737 15.593 1.00 42.41 180 LYS A N 1
ATOM 1413 C CA . LYS A 1 180 ? 39.783 -7.876 16.016 1.00 42.41 180 LYS A CA 1
ATOM 1414 C C . LYS A 1 180 ? 39.201 -8.989 15.161 1.00 42.41 180 LYS A C 1
ATOM 1416 O O . LYS A 1 180 ? 38.870 -8.789 13.996 1.00 42.41 180 LYS A O 1
ATOM 1421 N N . ARG A 1 181 ? 39.115 -10.188 15.745 1.00 41.44 181 ARG A N 1
ATOM 1422 C CA . ARG A 1 181 ? 38.154 -11.205 15.313 1.00 41.44 181 ARG A CA 1
ATOM 1423 C C . ARG A 1 181 ? 36.781 -10.534 15.324 1.00 41.44 181 ARG A C 1
ATOM 1425 O O . ARG A 1 181 ? 36.145 -10.439 16.368 1.00 41.44 181 ARG A O 1
ATOM 1432 N N . ALA A 1 182 ? 36.341 -10.041 14.173 1.00 38.50 182 ALA A N 1
ATOM 1433 C CA . ALA A 1 182 ? 34.935 -9.789 13.949 1.00 38.50 182 ALA A CA 1
ATOM 1434 C C . ALA A 1 182 ? 34.287 -11.168 13.834 1.00 38.50 182 ALA A C 1
ATOM 1436 O O . ALA A 1 182 ? 34.356 -11.828 12.798 1.00 38.50 182 ALA A O 1
ATOM 1437 N N . VAL A 1 183 ? 33.728 -11.642 14.945 1.00 41.28 183 VAL A N 1
ATOM 1438 C CA . VAL A 1 183 ? 32.698 -12.673 14.909 1.00 41.28 183 VAL A CA 1
ATOM 1439 C C . VAL A 1 183 ? 31.581 -12.073 14.065 1.00 41.28 183 VAL A C 1
ATOM 1441 O O . VAL A 1 183 ? 30.868 -11.183 14.522 1.00 41.28 183 VAL A O 1
ATOM 1444 N N . SER A 1 184 ? 31.474 -12.487 12.802 1.00 40.25 184 SER A N 1
ATOM 1445 C CA . SER A 1 184 ? 30.294 -12.166 12.016 1.00 40.25 184 SER A CA 1
ATOM 1446 C C . SER A 1 184 ? 29.141 -12.929 12.656 1.00 40.25 184 SER A C 1
ATOM 1448 O O . SER A 1 184 ? 29.027 -14.146 12.491 1.00 40.25 184 SER A O 1
ATOM 1450 N N . ALA A 1 185 ? 28.310 -12.226 13.421 1.00 43.94 185 ALA A N 1
ATOM 1451 C CA . ALA A 1 185 ? 26.967 -12.686 13.706 1.00 43.94 185 ALA A CA 1
ATOM 1452 C C . ALA A 1 185 ? 26.286 -12.868 12.345 1.00 43.94 185 ALA A C 1
ATOM 1454 O O . ALA A 1 185 ? 25.988 -11.904 11.641 1.00 43.94 185 ALA A O 1
ATOM 1455 N N . GLY A 1 186 ? 26.173 -14.124 11.918 1.00 41.84 186 GLY A N 1
ATOM 1456 C CA . GLY A 1 186 ? 25.462 -14.479 10.707 1.00 41.84 186 GLY A CA 1
ATOM 1457 C C . GLY A 1 186 ? 23.992 -14.161 10.909 1.00 41.84 186 GLY A C 1
ATOM 1458 O O . GLY A 1 186 ? 23.304 -14.875 11.633 1.00 41.84 186 GLY A O 1
ATOM 1459 N N . SER A 1 187 ? 23.507 -13.107 10.259 1.00 37.44 187 SER A N 1
ATOM 1460 C CA . SER A 1 187 ? 22.074 -12.957 10.033 1.00 37.44 187 SER A CA 1
ATOM 1461 C C . SER A 1 187 ? 21.610 -14.085 9.100 1.00 37.44 187 SER A C 1
ATOM 1463 O O . SER A 1 187 ? 22.349 -14.481 8.190 1.00 37.44 187 SER A O 1
ATOM 1465 N N . PRO A 1 188 ? 20.430 -14.671 9.345 1.00 39.28 188 PRO A N 1
ATOM 1466 C CA . PRO A 1 188 ? 20.134 -16.038 8.952 1.00 39.28 188 PRO A CA 1
ATOM 1467 C C . PRO A 1 188 ? 19.857 -16.132 7.452 1.00 39.28 188 PRO A C 1
ATOM 1469 O O . PRO A 1 188 ? 19.048 -15.381 6.909 1.00 39.28 188 PRO A O 1
ATOM 1472 N N . LYS A 1 189 ? 20.477 -17.116 6.789 1.00 45.41 189 LYS A N 1
ATOM 1473 C CA . LYS A 1 189 ? 20.010 -17.604 5.484 1.00 45.41 189 LYS A CA 1
ATOM 1474 C C . LYS A 1 189 ? 18.512 -17.928 5.598 1.00 45.41 189 LYS A C 1
ATOM 1476 O O . LYS A 1 189 ? 18.167 -18.705 6.495 1.00 45.41 189 LYS A O 1
ATOM 1481 N N . PRO A 1 190 ? 17.637 -17.452 4.694 1.00 40.34 190 PRO A N 1
ATOM 1482 C CA . PRO A 1 190 ? 16.303 -18.014 4.599 1.00 40.34 190 PRO A CA 1
ATOM 1483 C C . PRO A 1 190 ? 16.459 -19.472 4.162 1.00 40.34 190 PRO A C 1
ATOM 1485 O O . PRO A 1 190 ? 16.863 -19.783 3.038 1.00 40.34 190 PRO A O 1
ATOM 1488 N N . ARG A 1 191 ? 16.215 -20.381 5.111 1.00 37.12 191 ARG A N 1
ATOM 1489 C CA . ARG A 1 191 ? 16.050 -21.805 4.845 1.00 37.12 191 ARG A CA 1
ATOM 1490 C C . ARG A 1 191 ? 14.897 -21.941 3.857 1.00 37.12 191 ARG A C 1
ATOM 1492 O O . ARG A 1 191 ? 13.745 -21.749 4.222 1.00 37.12 191 ARG A O 1
ATOM 1499 N N . ARG A 1 192 ? 15.210 -22.332 2.623 1.00 53.56 192 ARG A N 1
ATOM 1500 C CA . ARG A 1 192 ? 14.274 -23.141 1.842 1.00 53.56 192 ARG A CA 1
ATOM 1501 C C . ARG A 1 192 ? 14.067 -24.452 2.590 1.00 53.56 192 ARG A C 1
ATOM 1503 O O . ARG A 1 192 ? 15.065 -25.110 2.895 1.00 53.56 192 ARG A O 1
ATOM 1510 N N . ARG A 1 193 ? 12.812 -24.809 2.856 1.00 40.50 193 ARG A N 1
ATOM 1511 C CA . ARG A 1 193 ? 12.291 -26.187 2.915 1.00 40.50 193 ARG A CA 1
ATOM 1512 C C . ARG A 1 193 ? 10.815 -26.183 3.336 1.00 40.50 193 ARG A C 1
ATOM 1514 O O . ARG A 1 193 ? 10.468 -25.347 4.168 1.00 40.50 193 ARG A O 1
ATOM 1521 N N . PRO A 1 194 ? 10.063 -27.236 2.990 1.00 48.12 194 PRO A N 1
ATOM 1522 C CA . PRO A 1 194 ? 10.034 -28.004 1.743 1.00 48.12 194 PRO A CA 1
ATOM 1523 C C . PRO A 1 194 ? 8.931 -27.501 0.804 1.00 48.12 194 PRO A C 1
ATOM 1525 O O . PRO A 1 194 ? 7.911 -26.983 1.306 1.00 48.12 194 PRO A O 1
#